Protein AF-A0A9D4RHN2-F1 (afdb_monomer_lite)

Organism: Dreissena polymorpha (NCBI:txid45954)

Structure (mmCIF, N/CA/C/O backbone):
data_AF-A0A9D4RHN2-F1
#
_entry.id   AF-A0A9D4RHN2-F1
#
loop_
_atom_site.group_PDB
_atom_site.id
_atom_site.type_symbol
_atom_site.label_atom_id
_atom_site.label_alt_id
_atom_site.label_comp_id
_atom_site.label_asym_id
_atom_site.label_entity_id
_atom_site.label_seq_id
_atom_site.pdbx_PDB_ins_code
_atom_site.Cartn_x
_atom_site.Cartn_y
_atom_site.Cartn_z
_atom_site.occupancy
_atom_site.B_iso_or_equiv
_atom_site.auth_seq_id
_atom_site.auth_comp_id
_atom_site.auth_asym_id
_atom_site.auth_atom_id
_atom_site.pdbx_PDB_model_num
ATOM 1 N N . MET A 1 1 ? -12.733 12.265 15.284 1.00 86.12 1 MET A N 1
ATOM 2 C CA . MET A 1 1 ? -12.979 11.002 16.018 1.00 86.12 1 MET A CA 1
ATOM 3 C C . MET A 1 1 ? -14.223 11.162 16.872 1.00 86.12 1 MET A C 1
ATOM 5 O O . MET A 1 1 ? -14.440 12.246 17.403 1.00 86.12 1 MET A O 1
ATOM 9 N N . ARG A 1 2 ? -15.029 10.111 16.993 1.00 93.56 2 ARG A N 1
ATOM 10 C CA . ARG A 1 2 ? -16.315 10.106 17.698 1.00 93.56 2 ARG A CA 1
ATOM 11 C C . ARG A 1 2 ? -16.302 9.011 18.759 1.00 93.56 2 ARG A C 1
ATOM 13 O O . ARG A 1 2 ? -15.955 7.879 18.440 1.00 93.56 2 ARG A O 1
ATOM 20 N N . LEU A 1 3 ? -16.620 9.348 20.009 1.00 94.69 3 LEU A N 1
ATOM 21 C CA . LEU A 1 3 ? -16.815 8.355 21.072 1.00 94.69 3 LEU A CA 1
ATOM 22 C C . LEU A 1 3 ? -18.077 7.539 20.778 1.00 94.69 3 LEU A C 1
ATOM 24 O O . LEU A 1 3 ? -19.101 8.119 20.419 1.00 94.69 3 LEU A O 1
ATOM 28 N N . ILE A 1 4 ? -17.990 6.221 20.929 1.00 95.69 4 ILE A N 1
ATOM 29 C CA . ILE A 1 4 ? -19.118 5.315 20.727 1.00 95.69 4 ILE A CA 1
ATOM 30 C C . ILE A 1 4 ? -19.757 4.977 22.067 1.00 95.69 4 ILE A C 1
ATOM 32 O O . ILE A 1 4 ? -19.079 4.532 22.991 1.00 95.69 4 ILE A O 1
ATOM 36 N N . THR A 1 5 ? -21.072 5.163 22.145 1.00 93.56 5 THR A N 1
ATOM 37 C CA . THR A 1 5 ? -21.896 4.773 23.298 1.00 93.56 5 THR A CA 1
ATOM 38 C C . THR A 1 5 ? -22.802 3.583 22.998 1.00 93.56 5 THR A C 1
ATOM 40 O O . THR A 1 5 ? -23.250 2.9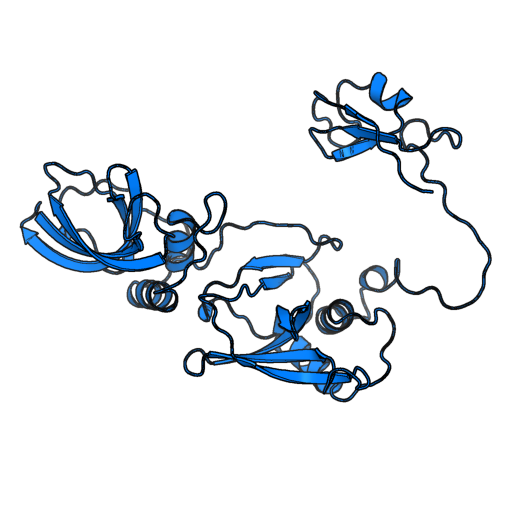30 23.933 1.00 93.56 5 THR A O 1
ATOM 43 N N . ASN A 1 6 ? -23.033 3.272 21.716 1.00 95.19 6 ASN A N 1
ATOM 44 C CA . ASN A 1 6 ? -23.762 2.088 21.276 1.00 95.19 6 ASN A CA 1
ATOM 45 C C . ASN A 1 6 ? -22.940 1.301 20.248 1.00 95.19 6 ASN A C 1
ATOM 47 O O . ASN A 1 6 ? -22.569 1.828 19.200 1.00 95.19 6 ASN A O 1
ATOM 51 N N . ILE A 1 7 ? -22.663 0.029 20.529 1.00 94.88 7 ILE A N 1
ATOM 52 C CA . ILE A 1 7 ? -21.803 -0.812 19.690 1.00 94.88 7 ILE A CA 1
ATOM 53 C C . ILE A 1 7 ? -22.397 -1.060 18.298 1.00 94.88 7 ILE A C 1
ATOM 55 O O . ILE A 1 7 ? -21.648 -1.247 17.342 1.00 94.88 7 ILE A O 1
ATOM 59 N N . GLY A 1 8 ? -23.725 -0.999 18.156 1.00 93.56 8 GLY A N 1
ATOM 60 C CA . GLY A 1 8 ? -24.422 -1.117 16.873 1.00 93.56 8 GLY A CA 1
ATOM 61 C C . GLY A 1 8 ? -24.171 0.058 15.922 1.00 93.56 8 GLY A C 1
ATOM 62 O O . GLY A 1 8 ? -24.412 -0.058 14.724 1.00 93.56 8 GLY A O 1
ATOM 63 N N . GLU A 1 9 ? -23.642 1.181 16.420 1.00 95.56 9 GLU A N 1
ATOM 64 C CA . GLU A 1 9 ? -23.260 2.323 15.581 1.00 95.56 9 GLU A CA 1
ATOM 65 C C . GLU A 1 9 ? -21.967 2.081 14.795 1.00 95.56 9 GLU A C 1
ATOM 67 O O . GLU A 1 9 ? -21.687 2.827 13.858 1.00 95.56 9 GLU A O 1
ATOM 72 N N . ILE A 1 10 ? -21.176 1.072 15.172 1.00 97.00 10 ILE A N 1
ATOM 73 C CA . ILE A 1 10 ? -19.924 0.723 14.501 1.00 97.00 10 ILE A CA 1
ATOM 74 C C . ILE A 1 10 ? -20.243 -0.120 13.266 1.00 97.00 10 ILE A C 1
ATOM 76 O O . ILE A 1 10 ? -20.836 -1.196 13.371 1.00 97.00 10 ILE A O 1
ATOM 80 N N . GLN A 1 11 ? -19.820 0.347 12.098 1.00 97.00 11 GLN A N 1
ATOM 81 C CA . GLN A 1 11 ? -20.093 -0.300 10.819 1.00 97.00 11 GLN A CA 1
ATOM 82 C C . GLN A 1 11 ? -18.865 -1.034 10.271 1.00 97.00 11 GLN A C 1
ATOM 84 O O . GLN A 1 11 ? -17.717 -0.752 10.616 1.00 97.00 11 GLN A O 1
ATOM 89 N N . VAL A 1 12 ? -19.105 -1.988 9.370 1.00 97.94 12 VAL A N 1
ATOM 90 C CA . VAL A 1 12 ? -18.031 -2.625 8.595 1.00 97.94 12 VAL A CA 1
ATOM 91 C C . VAL A 1 12 ? -17.277 -1.554 7.796 1.00 97.94 12 VAL A C 1
ATOM 93 O O . VAL A 1 12 ? -17.884 -0.691 7.169 1.00 97.94 12 VAL A O 1
ATOM 96 N N . GLY A 1 13 ? -15.946 -1.605 7.817 1.00 96.88 13 GLY A N 1
ATOM 97 C CA . GLY A 1 13 ? -15.067 -0.614 7.195 1.00 96.88 13 GLY A CA 1
ATOM 98 C C . GLY A 1 13 ? -14.811 0.640 8.042 1.00 96.88 13 GLY A C 1
ATOM 99 O O . GLY A 1 13 ? -14.079 1.530 7.585 1.00 96.88 13 GLY A O 1
ATOM 100 N N . ASP A 1 14 ? -15.374 0.733 9.251 1.00 97.50 14 ASP A N 1
ATOM 101 C CA . ASP A 1 14 ? -14.979 1.755 10.220 1.00 97.50 14 ASP A CA 1
ATOM 102 C C . ASP A 1 14 ? -13.580 1.477 10.762 1.00 97.50 14 ASP A C 1
ATOM 104 O O . ASP A 1 14 ? -13.172 0.332 10.969 1.00 97.50 14 ASP A O 1
ATOM 108 N N . VAL A 1 15 ? -12.849 2.559 11.019 1.00 97.12 15 VAL A N 1
ATOM 109 C CA . VAL A 1 15 ? -11.586 2.510 11.749 1.00 97.12 15 VAL A CA 1
ATOM 110 C C . VAL A 1 15 ? -11.877 2.862 13.196 1.00 97.12 15 VAL A C 1
ATOM 112 O O . VAL A 1 15 ? -12.363 3.960 13.477 1.00 97.12 15 VAL A O 1
ATOM 115 N N . ILE A 1 16 ? -11.562 1.951 14.109 1.00 96.94 16 ILE A N 1
ATOM 116 C CA . ILE A 1 16 ? -11.758 2.143 15.543 1.00 96.94 16 ILE A CA 1
ATOM 117 C C . ILE A 1 16 ? -10.431 2.338 16.268 1.00 96.94 16 ILE A C 1
ATOM 119 O O . ILE A 1 16 ? -9.421 1.732 15.914 1.00 96.94 16 ILE A O 1
ATOM 123 N N . ILE A 1 17 ? -10.457 3.156 17.317 1.00 95.12 17 ILE A N 1
ATOM 124 C CA . ILE A 1 17 ? -9.404 3.269 18.323 1.00 95.12 17 ILE A CA 1
ATOM 125 C C . ILE A 1 17 ? -9.924 2.616 19.597 1.00 95.12 17 ILE A C 1
ATOM 127 O O . ILE A 1 17 ? -10.969 3.013 20.120 1.00 95.12 17 ILE A O 1
ATOM 131 N N . TYR A 1 18 ? -9.188 1.635 20.100 1.00 94.00 18 TYR A N 1
ATOM 132 C CA . TYR A 1 18 ? -9.537 0.872 21.292 1.00 94.00 18 TYR A CA 1
ATOM 133 C C . TYR A 1 18 ? -8.288 0.503 22.094 1.00 94.00 18 TYR A C 1
ATOM 135 O O . TYR A 1 18 ? -7.159 0.833 21.724 1.00 94.00 18 TYR A O 1
ATOM 143 N N . LYS A 1 19 ? -8.484 -0.158 23.238 1.00 88.25 19 LYS A N 1
ATOM 144 C CA . LYS A 1 19 ? -7.385 -0.669 24.057 1.00 88.25 19 LYS A CA 1
ATOM 145 C C . LYS A 1 19 ? -7.047 -2.104 23.663 1.00 88.25 19 LYS A C 1
ATOM 147 O O . LYS A 1 19 ? -7.853 -3.001 23.874 1.00 88.25 19 LYS A O 1
ATOM 152 N N . TYR A 1 20 ? -5.829 -2.317 23.172 1.00 83.75 20 TYR A N 1
ATOM 153 C CA . TYR A 1 20 ? -5.249 -3.635 22.912 1.00 83.75 20 TYR A CA 1
ATOM 154 C C . TYR A 1 20 ? -4.043 -3.822 23.841 1.00 83.75 20 TYR A C 1
ATOM 156 O O . TYR A 1 20 ? -3.102 -3.027 23.803 1.00 83.75 20 TYR A O 1
ATOM 164 N N . TRP A 1 21 ? -4.100 -4.813 24.740 1.00 80.56 21 TRP A N 1
ATOM 165 C CA . TRP A 1 21 ? -3.117 -5.004 25.827 1.00 80.56 21 TRP A CA 1
ATOM 166 C C . TRP A 1 21 ? -2.866 -3.729 26.661 1.00 80.56 21 TRP A C 1
ATOM 168 O O . TRP A 1 21 ? -1.737 -3.400 27.013 1.00 80.56 21 TRP A O 1
ATOM 178 N N . GLY A 1 22 ? -3.928 -2.961 26.938 1.00 78.44 22 GLY A N 1
ATOM 179 C CA . GLY A 1 22 ? -3.869 -1.707 27.709 1.00 78.44 22 GLY A CA 1
ATOM 180 C C . GLY A 1 22 ? -3.336 -0.486 26.941 1.00 78.44 22 GLY A C 1
ATOM 181 O O . GLY A 1 22 ? -3.457 0.651 27.414 1.00 78.44 22 GLY A O 1
ATOM 182 N N . LEU A 1 23 ? -2.817 -0.675 25.727 1.00 79.81 23 LEU A N 1
ATOM 183 C CA . LEU A 1 23 ? -2.300 0.393 24.873 1.00 79.81 23 LEU A CA 1
ATOM 184 C C . LEU A 1 23 ? -3.350 0.843 23.856 1.00 79.81 23 LEU A C 1
ATOM 186 O O . LEU A 1 23 ? -4.192 0.057 23.433 1.00 79.81 23 LEU A O 1
ATOM 190 N N . SER A 1 24 ? -3.307 2.124 23.479 1.00 84.44 24 SER A N 1
ATOM 191 C CA . SER A 1 24 ? -4.145 2.632 22.386 1.00 84.44 24 SER A CA 1
ATOM 192 C C . SER A 1 24 ? -3.775 1.926 21.088 1.00 84.44 24 SER A C 1
ATOM 194 O O . SER A 1 24 ? -2.586 1.765 20.797 1.00 84.44 24 SER A O 1
ATOM 196 N N . HIS A 1 25 ? -4.778 1.496 20.334 1.00 89.12 25 HIS A N 1
ATOM 197 C CA . HIS A 1 25 ? -4.572 0.730 19.120 1.00 89.12 25 HIS A CA 1
ATOM 198 C C . HIS A 1 25 ? -5.669 0.987 18.095 1.00 89.12 25 HI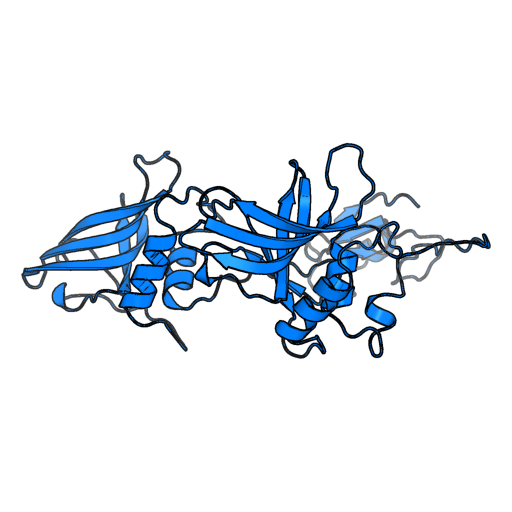S A C 1
ATOM 200 O O . HIS A 1 25 ? -6.830 1.168 18.457 1.00 89.12 25 HIS A O 1
ATOM 206 N N . GLU A 1 26 ? -5.282 0.989 16.824 1.00 94.00 26 GLU A N 1
ATOM 207 C CA . GLU A 1 26 ? -6.173 1.208 15.694 1.00 94.00 26 GLU A CA 1
ATOM 208 C C . GLU A 1 26 ? -6.437 -0.095 14.940 1.00 94.00 26 GLU A C 1
ATOM 210 O O . GLU A 1 26 ? -5.511 -0.874 14.694 1.00 94.00 26 GLU A O 1
ATOM 215 N N . GLY A 1 27 ? -7.682 -0.298 14.514 1.00 96.44 27 GLY A N 1
ATOM 216 C CA . GLY A 1 27 ? -8.071 -1.440 13.694 1.00 96.44 27 GLY A CA 1
ATOM 217 C C . GLY A 1 27 ? -9.276 -1.150 12.808 1.00 96.44 27 GLY A C 1
ATOM 218 O O . GLY A 1 27 ? -10.009 -0.189 13.033 1.00 96.44 27 GLY A O 1
ATOM 219 N N . ILE A 1 28 ? -9.461 -1.973 11.780 1.00 98.19 28 ILE A N 1
ATOM 220 C CA . ILE A 1 28 ? -10.558 -1.869 10.810 1.00 98.19 28 ILE A CA 1
ATOM 221 C C . ILE A 1 28 ? -11.594 -2.932 11.129 1.00 98.19 28 ILE A C 1
ATOM 223 O O . ILE A 1 28 ? -11.265 -4.115 11.173 1.00 98.19 28 ILE A O 1
ATOM 227 N N . VAL A 1 29 ? -12.845 -2.528 11.296 1.00 98.25 29 VAL A N 1
ATOM 228 C CA . VAL A 1 29 ? -13.944 -3.448 11.594 1.00 98.25 29 VAL A CA 1
ATOM 229 C C . VAL A 1 29 ? -14.350 -4.192 10.327 1.00 98.25 29 VAL A C 1
ATOM 231 O O . VAL A 1 29 ? -14.654 -3.577 9.307 1.00 98.25 29 VAL A O 1
ATOM 234 N N . VAL A 1 30 ? -14.375 -5.522 10.381 1.00 97.88 30 VAL A N 1
ATOM 235 C CA . VAL A 1 30 ? -14.794 -6.379 9.257 1.00 97.88 30 VAL A CA 1
ATOM 236 C C . VAL A 1 30 ? -16.090 -7.131 9.532 1.00 97.88 30 VAL A C 1
ATOM 238 O O . VAL A 1 30 ? -16.763 -7.554 8.593 1.00 97.88 30 VAL A O 1
ATOM 241 N N . LYS A 1 31 ? -16.473 -7.243 10.807 1.00 97.56 31 LYS A N 1
ATOM 242 C CA . LYS A 1 31 ? -17.763 -7.771 11.251 1.00 97.56 31 LYS A CA 1
ATOM 243 C C . LYS A 1 31 ? -18.149 -7.130 12.579 1.00 97.56 31 LYS A C 1
ATOM 245 O O . LYS A 1 31 ? -17.290 -6.928 13.433 1.00 97.56 31 LYS A O 1
ATOM 250 N N . ASN A 1 32 ? -19.440 -6.873 12.766 1.00 96.75 32 ASN A N 1
ATOM 251 C CA . ASN A 1 32 ? -20.012 -6.465 14.045 1.00 96.75 32 ASN A CA 1
ATOM 252 C C . ASN A 1 32 ? -21.083 -7.480 14.458 1.00 96.75 32 ASN A C 1
ATOM 254 O O . ASN A 1 32 ? -22.069 -7.669 13.747 1.00 96.75 32 ASN A O 1
ATOM 258 N N . SER A 1 33 ? -20.860 -8.158 15.581 1.00 95.06 33 SER A N 1
ATOM 259 C CA . SER A 1 33 ? -21.810 -9.084 16.197 1.00 95.06 33 SER A CA 1
ATOM 260 C C . SER A 1 33 ? -22.285 -8.479 17.515 1.00 95.06 33 SER A C 1
ATOM 262 O O . SER A 1 33 ? -21.671 -8.670 18.566 1.00 95.06 33 SER A O 1
ATOM 264 N N . GLN A 1 34 ? -23.360 -7.699 17.441 1.00 92.50 34 GLN A N 1
ATOM 265 C CA . GLN A 1 34 ? -23.944 -7.019 18.589 1.00 92.50 34 GLN A CA 1
ATOM 266 C C . GLN A 1 34 ? -24.747 -7.993 19.462 1.00 92.50 34 GLN A C 1
ATOM 268 O O . GLN A 1 34 ? -25.629 -8.687 18.960 1.00 92.50 34 GLN A O 1
ATOM 273 N N . ASN A 1 35 ? -24.487 -7.990 20.774 1.00 89.56 35 ASN A N 1
ATOM 274 C CA . ASN A 1 35 ? -25.310 -8.713 21.749 1.00 89.56 35 ASN A CA 1
ATOM 275 C C . ASN A 1 35 ? -26.383 -7.789 22.338 1.00 89.56 35 ASN A C 1
ATOM 277 O O . ASN A 1 35 ? -27.551 -8.155 22.435 1.00 89.56 35 ASN A O 1
ATOM 281 N N . ASN A 1 36 ? -25.975 -6.584 22.743 1.00 94.12 36 ASN A N 1
ATOM 282 C CA . ASN A 1 36 ? -26.846 -5.513 23.223 1.00 94.12 36 ASN A CA 1
ATOM 283 C C . ASN A 1 36 ? -26.229 -4.144 22.885 1.00 94.12 36 ASN A C 1
ATOM 285 O O . ASN A 1 36 ? -25.202 -4.065 22.221 1.00 94.12 36 ASN A O 1
ATOM 289 N N . GLU A 1 37 ? -26.839 -3.043 23.320 1.00 92.88 37 GLU A N 1
ATOM 290 C CA . GLU A 1 37 ? -26.346 -1.689 23.020 1.00 92.88 37 GLU A CA 1
ATOM 291 C C . GLU A 1 37 ? -24.891 -1.441 23.454 1.00 92.88 37 GLU A C 1
ATOM 293 O O . GLU A 1 37 ? -24.176 -0.713 22.781 1.00 92.88 37 GLU A O 1
ATOM 298 N N . HIS A 1 38 ? -24.419 -2.053 24.541 1.00 95.25 38 HIS A N 1
ATOM 299 C CA . HIS A 1 38 ? -23.108 -1.756 25.130 1.00 95.25 38 HIS A CA 1
ATOM 300 C C . HIS A 1 38 ? -22.091 -2.889 24.947 1.00 95.25 38 HIS A C 1
ATOM 302 O O . HI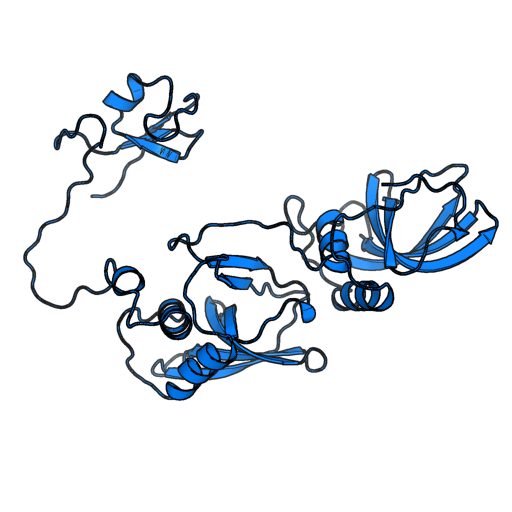S A 1 38 ? -20.906 -2.682 25.199 1.00 95.25 38 HIS A O 1
ATOM 308 N N . GLU A 1 39 ? -22.534 -4.079 24.539 1.00 95.75 39 GLU A N 1
ATOM 309 C CA . GLU A 1 39 ? -21.703 -5.279 24.465 1.00 95.75 39 GLU A CA 1
ATOM 310 C C . GLU A 1 39 ? -21.870 -6.010 23.137 1.00 95.75 39 GLU A C 1
ATOM 312 O O . GLU A 1 39 ? -22.970 -6.167 22.598 1.00 95.75 39 GLU A O 1
ATOM 317 N N . GLY A 1 40 ? -20.757 -6.526 22.637 1.00 95.56 40 GLY A N 1
ATOM 318 C CA . GLY A 1 40 ? -20.715 -7.304 21.410 1.00 95.56 40 GLY A CA 1
ATOM 319 C C . GLY A 1 40 ? -19.290 -7.684 21.046 1.00 95.56 40 GLY A C 1
ATOM 320 O O . GLY A 1 40 ? -18.334 -7.374 21.761 1.00 95.56 40 GLY A O 1
ATOM 321 N N . CYS A 1 41 ? -19.160 -8.376 19.924 1.00 97.00 41 CYS A N 1
ATOM 322 C CA . CYS A 1 41 ? -17.885 -8.813 19.387 1.00 97.00 41 CYS A CA 1
ATOM 323 C C . CYS A 1 41 ? -17.662 -8.182 18.014 1.00 97.00 41 CYS A C 1
ATOM 325 O O . CYS A 1 41 ? -18.527 -8.267 17.140 1.00 97.00 41 CYS A O 1
ATOM 327 N N . LEU A 1 42 ? -16.507 -7.545 17.833 1.00 97.25 42 LEU A N 1
ATOM 328 C CA . LEU A 1 42 ? -16.085 -7.019 16.541 1.00 97.25 42 LEU A CA 1
ATOM 329 C C . LEU A 1 42 ? -14.952 -7.891 16.016 1.00 97.25 42 LEU A C 1
ATOM 331 O O . LEU A 1 42 ? -13.979 -8.122 16.733 1.00 97.25 42 LEU A O 1
ATOM 335 N N . ASP A 1 43 ? -15.050 -8.316 14.762 1.00 97.50 43 ASP A N 1
ATOM 336 C CA . ASP A 1 43 ? -13.883 -8.832 14.052 1.00 97.50 43 ASP A CA 1
ATOM 337 C C . ASP A 1 43 ? -13.122 -7.620 13.519 1.00 97.50 43 ASP A C 1
ATOM 339 O O . ASP A 1 43 ? -13.701 -6.751 12.851 1.00 97.50 43 ASP A O 1
ATOM 343 N N . VAL A 1 44 ? -11.836 -7.533 13.847 1.00 97.50 44 VAL A N 1
ATOM 344 C CA . VAL A 1 44 ? -11.005 -6.362 13.575 1.00 97.50 44 VAL A CA 1
ATOM 345 C C . VAL A 1 44 ? -9.723 -6.793 12.877 1.00 97.50 44 VAL A C 1
ATOM 347 O O . VAL A 1 44 ? -9.034 -7.697 13.341 1.00 97.50 44 VAL A O 1
ATOM 350 N N . ILE A 1 45 ? -9.365 -6.112 11.786 1.00 97.38 45 ILE A N 1
ATOM 351 C CA . ILE A 1 45 ? -8.041 -6.233 11.172 1.00 97.38 45 ILE A CA 1
ATOM 352 C C . ILE A 1 45 ? -7.123 -5.150 11.730 1.00 97.38 45 ILE A C 1
ATOM 354 O O . ILE A 1 45 ? -7.399 -3.957 11.579 1.00 97.38 45 ILE A O 1
ATOM 358 N N . HIS A 1 46 ? -6.018 -5.552 12.354 1.00 94.56 46 HIS A N 1
ATOM 359 C CA . HIS A 1 46 ? -5.059 -4.642 12.986 1.00 94.56 46 HIS A CA 1
ATOM 360 C C . HIS A 1 46 ? -3.655 -5.261 13.081 1.00 94.56 46 HIS A C 1
ATOM 362 O O . HIS A 1 46 ? -3.448 -6.419 12.724 1.00 94.56 46 HIS A O 1
ATOM 368 N N . TYR A 1 47 ? -2.672 -4.500 13.577 1.00 89.62 47 TYR A N 1
ATOM 369 C CA . TYR A 1 47 ? -1.354 -5.051 13.925 1.00 89.62 47 TYR A CA 1
ATOM 370 C C . TYR A 1 47 ? -1.386 -5.723 15.302 1.00 89.62 47 TYR A C 1
ATOM 372 O O . TYR A 1 47 ? -0.983 -5.125 16.311 1.00 89.62 47 TYR A O 1
ATOM 380 N N . GLY A 1 48 ? -1.828 -6.975 15.316 1.00 86.06 48 GLY A N 1
ATOM 381 C CA . GLY A 1 48 ? -1.790 -7.852 16.480 1.00 86.06 48 GLY A CA 1
ATOM 382 C C . GLY A 1 48 ? -0.399 -8.425 16.740 1.00 86.06 48 GLY A C 1
ATOM 383 O O . GLY A 1 48 ? 0.532 -8.293 15.940 1.00 86.06 48 GLY A O 1
ATOM 384 N N . ALA A 1 49 ? -0.247 -9.023 17.914 1.00 79.69 49 ALA A N 1
ATOM 385 C CA . ALA A 1 49 ? 0.971 -9.689 18.352 1.00 79.69 49 ALA A CA 1
ATOM 386 C C . ALA A 1 49 ? 0.600 -10.819 19.309 1.00 79.69 49 ALA A C 1
ATOM 388 O O . ALA A 1 49 ? -0.181 -10.589 20.232 1.00 79.69 49 ALA A O 1
ATOM 389 N N . ASP A 1 50 ? 1.225 -11.984 19.125 1.00 72.19 50 ASP A N 1
ATOM 390 C CA . ASP A 1 50 ? 1.003 -13.177 19.958 1.00 72.19 50 ASP A CA 1
ATOM 391 C C . ASP A 1 50 ? 1.484 -12.984 21.410 1.00 72.19 50 ASP A C 1
ATOM 393 O O . ASP A 1 50 ? 1.109 -13.724 22.315 1.00 72.19 50 ASP A O 1
ATOM 397 N N . SER A 1 51 ? 2.348 -11.993 21.647 1.00 64.31 51 SER A N 1
ATOM 398 C CA . SER A 1 51 ? 2.803 -11.572 22.974 1.00 64.31 51 SER A CA 1
ATOM 399 C C . SER A 1 51 ? 3.336 -10.134 22.944 1.00 64.31 51 SER A C 1
ATOM 401 O O . SER A 1 51 ? 3.606 -9.585 21.875 1.00 64.31 51 SER A O 1
ATOM 403 N N . LEU A 1 52 ? 3.553 -9.535 24.122 1.00 51.66 52 LEU A N 1
ATOM 404 C CA . LEU A 1 52 ? 4.072 -8.165 24.298 1.00 51.66 52 LEU A CA 1
ATOM 405 C C . LEU A 1 52 ? 5.383 -7.869 23.540 1.00 51.66 52 LEU A C 1
ATOM 407 O O . LEU A 1 52 ? 5.625 -6.717 23.184 1.00 51.66 52 LEU A O 1
ATOM 411 N N . PHE A 1 53 ? 6.203 -8.890 23.267 1.00 56.72 53 PHE A N 1
ATOM 412 C CA . PHE A 1 53 ? 7.484 -8.764 22.556 1.00 56.72 53 PHE A CA 1
ATOM 413 C C . PHE A 1 53 ? 7.494 -9.451 21.183 1.00 56.72 53 PHE A C 1
ATOM 415 O O . PHE A 1 53 ? 8.517 -9.440 20.496 1.00 56.72 53 PHE A O 1
ATOM 422 N N . ALA A 1 54 ? 6.376 -10.055 20.766 1.00 66.31 54 ALA A N 1
ATOM 423 C CA . ALA A 1 54 ? 6.285 -10.695 19.463 1.00 66.31 54 ALA A CA 1
ATOM 424 C C . ALA A 1 54 ? 6.289 -9.657 18.335 1.00 66.31 54 ALA A C 1
ATOM 426 O O . ALA A 1 54 ? 5.820 -8.522 18.470 1.00 66.31 54 ALA A O 1
ATOM 427 N N . LYS A 1 55 ? 6.805 -10.073 17.176 1.00 73.50 55 LYS A N 1
ATOM 428 C CA . LYS A 1 55 ? 6.757 -9.252 15.970 1.00 73.50 55 LYS A CA 1
ATOM 429 C C . LYS A 1 55 ? 5.298 -9.054 15.566 1.00 73.50 55 LYS A C 1
ATOM 431 O O . LYS A 1 55 ? 4.597 -10.022 15.277 1.00 73.50 55 LYS A O 1
ATOM 436 N N . ARG A 1 56 ? 4.862 -7.795 15.523 1.00 81.31 56 ARG A N 1
ATOM 437 C CA . ARG A 1 56 ? 3.497 -7.455 15.124 1.00 81.31 56 ARG A CA 1
ATOM 438 C C . ARG A 1 56 ? 3.234 -7.865 13.681 1.00 81.31 56 ARG A C 1
ATOM 440 O O . ARG A 1 56 ? 4.043 -7.583 12.790 1.00 81.31 56 ARG A O 1
ATOM 447 N N . THR A 1 57 ? 2.089 -8.497 13.482 1.00 88.38 57 THR A N 1
ATOM 448 C CA . THR A 1 57 ? 1.619 -8.983 12.189 1.00 88.38 57 THR A CA 1
ATOM 449 C C . THR A 1 57 ? 0.220 -8.434 11.943 1.00 88.38 57 THR A C 1
ATOM 451 O O . THR A 1 57 ? -0.557 -8.314 12.887 1.00 88.38 57 THR A O 1
ATOM 454 N N . ILE A 1 58 ? -0.109 -8.071 10.702 1.00 91.06 58 ILE A N 1
ATOM 455 C CA . ILE A 1 58 ? -1.496 -7.718 10.372 1.00 91.06 58 ILE A CA 1
ATOM 456 C C . ILE A 1 58 ? -2.346 -8.985 10.477 1.00 91.06 58 ILE A C 1
ATOM 458 O O . ILE A 1 58 ? -2.082 -9.963 9.781 1.00 91.06 58 ILE A O 1
ATOM 462 N N . THR A 1 59 ? -3.348 -8.973 11.340 1.00 93.12 59 THR A N 1
ATOM 463 C CA . THR A 1 59 ? -4.172 -10.135 11.689 1.00 93.12 59 THR A CA 1
ATOM 464 C C . THR A 1 59 ? -5.637 -9.729 11.773 1.00 93.12 59 THR A C 1
ATOM 466 O O . THR A 1 59 ? -5.932 -8.557 11.999 1.00 93.12 59 THR A O 1
ATOM 469 N N . GLU A 1 60 ? -6.530 -10.688 11.530 1.00 96.19 60 GLU A N 1
ATOM 470 C CA . GLU A 1 60 ? -7.978 -10.563 11.705 1.00 96.19 60 GLU A CA 1
ATOM 471 C C . GLU A 1 60 ? -8.334 -11.284 13.007 1.00 96.19 60 GLU A C 1
ATOM 473 O O . GLU A 1 60 ? -8.169 -12.500 13.106 1.00 96.19 60 GLU A O 1
ATOM 478 N N . GLU A 1 61 ? -8.765 -10.533 14.018 1.00 94.38 61 GLU A N 1
ATOM 479 C CA . GLU A 1 61 ? -9.049 -11.054 15.357 1.00 94.38 61 GLU A CA 1
ATOM 480 C C . GLU A 1 61 ? -10.445 -10.644 15.824 1.00 94.38 61 GLU A C 1
ATOM 482 O O . GLU A 1 61 ? -10.849 -9.488 15.681 1.00 94.38 61 GLU A O 1
ATOM 487 N N . SER A 1 62 ? -11.166 -11.583 16.437 1.00 95.44 62 SER A N 1
ATOM 488 C CA . SER A 1 62 ? -12.423 -11.307 17.132 1.00 95.44 62 SER A CA 1
ATOM 489 C C . SER A 1 62 ? -12.132 -10.730 18.515 1.00 95.44 62 SER A C 1
ATOM 491 O O . SER A 1 62 ? -11.540 -11.392 19.369 1.00 95.44 62 SER A O 1
ATOM 493 N N . GLN A 1 63 ? -12.565 -9.497 18.751 1.00 93.69 63 GLN A N 1
ATOM 494 C CA . GLN A 1 63 ? -12.370 -8.779 20.006 1.00 93.69 63 GLN A CA 1
ATOM 495 C C . GLN A 1 63 ? -13.728 -8.515 20.663 1.00 93.69 63 GLN A C 1
ATOM 497 O O . GLN A 1 63 ? -14.673 -8.055 20.020 1.00 93.69 63 GLN A O 1
ATOM 502 N N . SER A 1 64 ? -13.848 -8.848 21.949 1.00 94.56 64 SER A N 1
ATOM 503 C CA . SER A 1 64 ? -15.062 -8.586 22.732 1.00 94.56 64 SER A CA 1
ATOM 504 C C . SER A 1 64 ? -14.979 -7.213 23.381 1.00 94.56 64 SER A C 1
ATOM 506 O O . SER A 1 64 ? -13.965 -6.876 23.994 1.00 94.56 64 SER A O 1
ATOM 508 N N . PHE A 1 65 ? -16.059 -6.443 23.279 1.00 94.19 65 PHE A N 1
ATOM 509 C CA . PHE A 1 65 ? -16.128 -5.082 23.791 1.00 94.19 65 PHE A CA 1
ATOM 510 C C . PHE A 1 65 ? -17.244 -4.922 24.814 1.00 94.19 65 PHE A C 1
ATOM 512 O O . PHE A 1 65 ? -18.338 -5.462 24.648 1.00 94.19 65 PHE A O 1
ATOM 519 N N . ASN A 1 66 ? -16.966 -4.123 25.845 1.00 95.19 66 ASN A N 1
ATOM 520 C CA . ASN A 1 66 ? -17.963 -3.627 26.786 1.00 95.19 66 ASN A CA 1
ATOM 521 C C . ASN A 1 66 ? -17.804 -2.111 26.946 1.00 95.19 66 ASN A C 1
ATOM 523 O O . ASN A 1 66 ? -16.903 -1.639 27.639 1.00 95.19 66 ASN A O 1
ATOM 527 N N . LEU A 1 67 ? -18.700 -1.342 26.331 1.00 94.31 67 LEU A N 1
ATOM 528 C CA . LEU A 1 67 ? -18.652 0.124 26.311 1.00 94.31 67 LEU A CA 1
ATOM 529 C C . LEU A 1 67 ? -18.896 0.770 27.686 1.00 94.31 67 LEU A C 1
ATOM 531 O O . LEU A 1 67 ? -18.690 1.970 27.842 1.00 94.31 67 LEU A O 1
ATOM 535 N N . ARG A 1 68 ? -19.316 0.001 28.703 1.00 93.88 68 ARG A N 1
ATOM 536 C CA . ARG A 1 68 ? -19.430 0.500 30.086 1.00 93.88 68 ARG A CA 1
ATOM 537 C C . ARG A 1 68 ? -18.081 0.570 30.794 1.00 93.88 68 ARG A C 1
ATOM 539 O O . ARG A 1 68 ? -17.928 1.356 31.724 1.00 93.88 68 ARG A O 1
ATOM 546 N N . THR A 1 69 ? -17.123 -0.262 30.390 1.00 92.56 69 THR A N 1
ATOM 547 C CA . THR A 1 69 ? -15.797 -0.365 31.025 1.00 92.56 69 THR A CA 1
ATOM 548 C C . THR A 1 69 ? -14.659 0.014 30.085 1.00 92.56 69 THR A C 1
ATOM 550 O O . THR A 1 69 ? -13.555 0.309 30.540 1.00 92.56 69 THR A O 1
ATOM 553 N N . GLN A 1 70 ? -14.917 0.029 28.780 1.00 92.88 70 GLN A N 1
ATOM 554 C CA . GLN A 1 70 ? -13.947 0.330 27.743 1.00 92.88 70 GLN A CA 1
ATOM 555 C C . GLN A 1 70 ? -14.387 1.536 26.925 1.00 92.88 70 GLN A C 1
ATOM 557 O O . GLN A 1 70 ? -15.562 1.737 26.634 1.00 92.88 70 GLN A O 1
ATOM 562 N N . THR A 1 71 ? -13.402 2.314 26.496 1.00 93.25 71 THR A N 1
ATOM 563 C CA . THR A 1 71 ? -13.607 3.428 25.577 1.00 93.25 71 THR A CA 1
ATOM 564 C C . THR A 1 71 ? -13.250 2.979 24.168 1.00 93.25 71 THR A C 1
ATOM 566 O O . THR A 1 71 ? -12.132 2.515 23.929 1.00 93.25 71 THR A O 1
ATOM 569 N N . VAL A 1 72 ? -14.189 3.146 23.238 1.00 95.75 72 VAL A N 1
ATOM 570 C CA . VAL A 1 72 ? -13.981 2.899 21.809 1.00 95.75 72 VAL A CA 1
ATOM 571 C C . VAL A 1 72 ? -14.351 4.160 21.045 1.00 95.75 72 VAL A C 1
ATOM 573 O O . VAL A 1 72 ? -15.410 4.750 21.266 1.00 95.75 72 VAL A O 1
ATOM 576 N N . HIS A 1 73 ? -13.478 4.581 20.137 1.00 96.06 73 HIS A N 1
ATOM 577 C CA . HIS A 1 73 ? -13.748 5.700 19.243 1.00 96.06 73 HIS A CA 1
ATOM 578 C C . HIS A 1 73 ? -13.767 5.233 17.798 1.00 96.06 73 HIS A C 1
ATOM 580 O O . HIS A 1 73 ? -12.917 4.442 17.413 1.00 96.06 73 HIS A O 1
ATOM 586 N N . VAL A 1 74 ? -14.654 5.789 16.979 1.00 96.44 74 VAL A N 1
ATOM 587 C CA . VAL A 1 74 ? -14.566 5.682 15.516 1.00 96.44 74 VAL A CA 1
ATOM 588 C C . VAL A 1 74 ? -13.802 6.894 14.983 1.00 96.44 74 VAL A C 1
ATOM 590 O O . VAL A 1 74 ? -14.091 8.046 15.332 1.00 96.44 74 VAL A O 1
ATOM 593 N N . MET A 1 75 ? -12.782 6.649 14.166 1.00 93.00 75 MET A N 1
ATOM 594 C CA . MET A 1 75 ? -12.016 7.699 13.503 1.00 93.00 75 MET A CA 1
ATOM 595 C C . MET A 1 75 ? -12.832 8.349 12.386 1.00 93.00 75 MET A C 1
ATOM 597 O O . MET A 1 75 ? -13.626 7.708 11.705 1.00 93.00 75 MET A O 1
ATOM 601 N N . SER A 1 76 ? -12.605 9.644 12.197 1.00 87.31 76 SER A N 1
ATOM 602 C CA . SER A 1 76 ? -13.186 10.427 11.106 1.00 87.31 76 SER A CA 1
ATOM 603 C C . SER A 1 76 ? -12.045 10.810 10.174 1.00 87.31 76 SER A C 1
ATOM 605 O O . SER A 1 76 ? -10.961 11.123 10.665 1.00 87.31 76 SER A O 1
ATOM 607 N N . PHE A 1 77 ? -12.283 10.770 8.868 1.00 82.75 77 PHE A N 1
ATOM 608 C CA . PHE A 1 77 ? -11.287 11.100 7.853 1.00 82.75 77 PHE A CA 1
ATOM 609 C C . PHE A 1 77 ? -11.834 12.217 6.978 1.00 82.75 77 PHE A C 1
ATOM 611 O O . PHE A 1 77 ? -12.976 12.137 6.528 1.00 82.75 77 PHE A O 1
ATOM 618 N N . ASP A 1 78 ? -11.011 13.230 6.735 1.00 77.00 78 ASP A N 1
ATOM 619 C CA . ASP A 1 78 ? -11.358 14.324 5.840 1.00 77.00 78 ASP A CA 1
ATOM 620 C C . ASP A 1 78 ? -11.021 13.947 4.386 1.00 77.00 78 ASP A C 1
ATOM 622 O O . ASP A 1 78 ? -9.957 13.388 4.093 1.00 77.00 78 ASP A O 1
ATOM 626 N N . GLY A 1 79 ? -11.915 14.285 3.456 1.00 78.94 79 GLY A N 1
ATOM 627 C CA . GLY A 1 79 ? -11.741 14.044 2.021 1.00 78.94 79 GLY A CA 1
ATOM 628 C C . GLY A 1 79 ? -12.313 12.712 1.523 1.00 78.94 79 GLY A C 1
ATOM 629 O O . GLY A 1 79 ? -13.223 12.140 2.116 1.00 78.94 79 GLY A O 1
ATOM 630 N N . ILE A 1 80 ? -11.809 12.247 0.375 1.00 80.62 80 ILE A N 1
ATOM 631 C CA . ILE A 1 80 ? -12.304 11.040 -0.302 1.00 80.62 80 ILE A CA 1
ATOM 632 C C . ILE A 1 80 ? -11.826 9.793 0.453 1.00 80.62 80 ILE A C 1
ATOM 634 O O . ILE A 1 80 ? -10.632 9.638 0.720 1.00 80.62 80 ILE A O 1
ATOM 638 N N . THR A 1 81 ? -12.759 8.894 0.768 1.00 90.19 81 THR A N 1
ATOM 639 C CA . THR A 1 81 ? -12.480 7.592 1.390 1.00 90.19 81 THR A CA 1
ATOM 640 C C . THR A 1 81 ? -13.066 6.464 0.551 1.00 90.19 81 THR A C 1
ATOM 642 O O . THR A 1 81 ? -13.984 6.682 -0.238 1.00 90.19 81 THR A O 1
ATOM 645 N N . PHE A 1 82 ? -12.521 5.260 0.707 1.00 89.25 82 PHE A N 1
ATOM 646 C CA . PHE A 1 82 ? -13.074 4.069 0.074 1.00 89.25 82 PHE A CA 1
ATOM 647 C C . PHE A 1 82 ? -14.351 3.600 0.784 1.00 89.25 82 PHE A C 1
ATOM 649 O O . PHE A 1 82 ? -14.468 3.676 2.011 1.00 89.25 82 PHE A O 1
ATOM 656 N N . GLU A 1 83 ? -15.266 3.027 0.001 1.00 94.44 83 GLU A N 1
ATOM 657 C CA . GLU A 1 83 ? -16.451 2.326 0.499 1.00 94.44 83 GLU A CA 1
ATOM 658 C C . GLU A 1 83 ? -16.079 1.127 1.384 1.00 94.44 83 GLU A C 1
ATOM 660 O O . GLU A 1 83 ? -15.031 0.500 1.199 1.00 94.44 83 GLU A O 1
ATOM 665 N N . ALA A 1 84 ? -16.967 0.754 2.309 1.00 95.69 84 ALA A N 1
ATOM 666 C CA . ALA A 1 84 ? -16.725 -0.268 3.334 1.00 95.69 84 ALA A CA 1
ATOM 667 C C . ALA A 1 84 ? -16.095 -1.566 2.794 1.00 95.69 84 ALA A C 1
ATOM 669 O O . ALA A 1 84 ? -15.043 -1.998 3.266 1.00 95.69 84 ALA A O 1
ATOM 670 N N . ASN A 1 85 ? -16.685 -2.160 1.754 1.00 94.88 85 ASN A N 1
ATOM 671 C CA . ASN A 1 85 ? -16.185 -3.406 1.163 1.00 94.88 85 ASN A CA 1
ATOM 672 C C . ASN A 1 85 ? -14.786 -3.252 0.553 1.00 94.88 85 ASN A C 1
ATOM 674 O O . ASN A 1 85 ? -13.966 -4.166 0.648 1.00 94.88 85 ASN A O 1
ATOM 678 N N . ALA A 1 86 ? -14.492 -2.095 -0.046 1.00 90.75 86 ALA A N 1
ATOM 679 C CA . ALA A 1 86 ? -13.172 -1.806 -0.588 1.00 90.75 86 ALA A CA 1
ATOM 680 C C . ALA A 1 86 ? -12.144 -1.631 0.538 1.00 90.75 86 ALA A C 1
ATOM 682 O O . ALA A 1 86 ? -11.055 -2.193 0.442 1.00 90.75 86 ALA A O 1
ATOM 683 N N . VAL A 1 87 ? -12.495 -0.950 1.635 1.00 94.81 87 VAL A N 1
ATOM 684 C CA . VAL A 1 87 ? -11.637 -0.836 2.830 1.00 94.81 87 VAL A CA 1
ATOM 685 C C . VAL A 1 87 ? -11.303 -2.216 3.397 1.00 94.81 87 VAL A C 1
ATOM 687 O O . VAL A 1 87 ? -10.133 -2.515 3.631 1.00 94.81 87 VAL A O 1
ATOM 690 N N . VAL A 1 88 ? -12.305 -3.085 3.565 1.00 96.44 88 VAL A N 1
ATOM 691 C CA . VAL A 1 88 ? -12.102 -4.451 4.077 1.00 96.44 88 VAL A CA 1
ATOM 692 C C . VAL A 1 88 ? -11.253 -5.285 3.121 1.00 96.44 88 VAL A C 1
ATOM 694 O O . VAL A 1 88 ? -10.325 -5.959 3.567 1.00 96.44 88 VAL A O 1
ATOM 697 N N . LYS A 1 89 ? -11.509 -5.222 1.806 1.00 91.81 89 LYS A N 1
ATOM 698 C CA . LYS A 1 89 ? -10.684 -5.916 0.803 1.00 91.81 89 LYS A CA 1
ATOM 699 C C . LYS A 1 89 ? -9.224 -5.459 0.885 1.00 91.81 89 LYS A C 1
ATOM 701 O O . LYS A 1 89 ? -8.322 -6.295 0.944 1.00 91.81 89 LYS A O 1
ATOM 706 N N . ARG A 1 90 ? -8.993 -4.144 0.960 1.00 91.19 90 ARG A N 1
ATOM 707 C CA . ARG A 1 90 ? -7.657 -3.549 1.120 1.00 91.19 90 ARG A CA 1
ATOM 708 C C . ARG A 1 90 ? -6.985 -4.044 2.399 1.00 91.19 90 ARG A C 1
ATOM 710 O O . ARG A 1 90 ? -5.858 -4.526 2.336 1.00 91.19 90 ARG A O 1
ATOM 717 N N . ALA A 1 91 ? -7.679 -4.009 3.534 1.00 93.12 91 ALA A N 1
ATOM 718 C CA . ALA A 1 91 ? -7.169 -4.513 4.807 1.00 93.12 91 ALA A CA 1
ATOM 719 C C . ALA A 1 91 ? -6.781 -6.002 4.731 1.00 93.12 91 ALA A C 1
ATOM 721 O O . ALA A 1 91 ? -5.671 -6.374 5.118 1.00 93.12 91 ALA A O 1
ATOM 722 N N . ARG A 1 92 ? -7.654 -6.843 4.156 1.00 93.88 92 ARG A N 1
ATOM 723 C CA . ARG A 1 92 ? -7.430 -8.290 4.002 1.00 93.88 92 ARG A CA 1
ATOM 724 C C . ARG A 1 92 ? -6.259 -8.632 3.087 1.00 93.88 92 ARG A C 1
ATOM 726 O O . ARG A 1 92 ? -5.543 -9.595 3.363 1.00 93.88 92 ARG A O 1
ATOM 733 N N . SER A 1 93 ? -6.000 -7.822 2.057 1.00 87.69 93 SER A N 1
ATOM 734 C CA . SER A 1 93 ? -4.847 -8.021 1.162 1.00 87.69 93 SER A CA 1
ATOM 735 C C . SER A 1 93 ? -3.505 -8.042 1.917 1.00 87.69 93 SER A C 1
ATOM 737 O O . SER A 1 93 ? -2.563 -8.723 1.504 1.00 87.69 93 SER A O 1
ATOM 739 N N . ARG A 1 94 ? -3.439 -7.383 3.086 1.00 87.69 94 ARG A N 1
ATOM 740 C CA . ARG A 1 94 ? -2.236 -7.270 3.922 1.00 87.69 94 ARG A CA 1
ATOM 741 C C . ARG A 1 94 ? -2.172 -8.249 5.100 1.00 87.69 94 ARG A C 1
ATOM 743 O O . ARG A 1 94 ? -1.194 -8.213 5.845 1.00 87.69 94 ARG A O 1
ATOM 750 N N . LEU A 1 95 ? -3.139 -9.159 5.267 1.00 90.19 95 LEU A N 1
ATOM 751 C CA . LEU A 1 95 ? -3.105 -10.162 6.347 1.00 90.19 95 LEU A CA 1
ATOM 752 C C . LEU A 1 95 ? -1.808 -10.978 6.323 1.00 90.19 95 LEU A C 1
ATOM 754 O O . LEU A 1 95 ? -1.436 -11.522 5.288 1.00 90.19 95 LEU A O 1
ATOM 758 N N . GLY A 1 96 ? -1.128 -11.105 7.456 1.00 86.00 96 GLY A N 1
ATOM 759 C CA . GLY A 1 96 ? 0.154 -11.797 7.578 1.00 86.00 96 GLY A CA 1
ATOM 760 C C . GLY A 1 96 ? 1.385 -10.914 7.345 1.00 86.00 96 GLY A C 1
ATOM 761 O O . GLY A 1 96 ? 2.506 -11.406 7.472 1.00 86.00 96 GLY A O 1
ATOM 762 N N . GLU A 1 97 ? 1.227 -9.627 7.024 1.00 83.88 97 GLU A N 1
ATOM 763 C CA . GLU A 1 97 ? 2.364 -8.717 6.870 1.00 83.88 97 GLU A CA 1
ATOM 764 C C . GLU A 1 97 ? 3.112 -8.510 8.191 1.00 83.88 97 GLU A C 1
ATOM 766 O O . GLU A 1 97 ? 2.532 -8.089 9.190 1.00 83.88 97 GLU A O 1
ATOM 771 N N . LYS A 1 98 ? 4.435 -8.720 8.165 1.00 81.44 98 LYS A N 1
ATOM 772 C CA . LYS A 1 98 ? 5.324 -8.639 9.340 1.00 81.44 98 LYS A CA 1
ATOM 773 C C . LYS A 1 98 ? 6.227 -7.405 9.334 1.00 81.44 98 LYS A C 1
ATOM 775 O O . LYS A 1 98 ? 7.324 -7.449 9.893 1.00 81.44 98 LYS A O 1
ATOM 780 N N . ARG A 1 99 ? 5.839 -6.330 8.647 1.00 70.50 99 ARG A N 1
ATOM 781 C CA . ARG A 1 99 ? 6.669 -5.123 8.470 1.00 70.50 99 ARG A CA 1
ATOM 782 C C . ARG A 1 99 ? 6.349 -4.004 9.455 1.00 70.50 99 ARG A C 1
ATOM 784 O O . ARG A 1 99 ? 6.719 -2.860 9.197 1.00 70.50 99 ARG A O 1
ATOM 791 N N . HIS A 1 100 ? 5.674 -4.310 10.560 1.00 73.69 100 HIS A N 1
ATOM 792 C CA . HIS A 1 100 ? 5.414 -3.320 11.596 1.00 73.69 100 HIS A CA 1
ATOM 793 C C . HIS A 1 100 ? 6.721 -2.657 12.053 1.00 73.69 100 HIS A C 1
ATOM 795 O O . HIS A 1 100 ? 7.679 -3.351 12.407 1.00 73.69 100 HIS A O 1
ATOM 801 N N . HIS A 1 101 ? 6.751 -1.327 12.100 1.00 60.16 101 HIS A N 1
ATOM 802 C CA . HIS A 1 101 ? 7.897 -0.586 12.614 1.00 60.16 101 HIS A CA 1
ATOM 803 C C . HIS A 1 101 ? 7.453 0.610 13.475 1.00 60.16 101 HIS A C 1
ATOM 805 O O . HIS A 1 101 ? 6.379 1.176 13.310 1.00 60.16 101 HIS A O 1
ATOM 811 N N . MET A 1 102 ? 8.259 0.977 14.477 1.00 49.56 102 MET A N 1
ATOM 812 C CA . MET A 1 102 ? 7.841 1.926 15.523 1.00 49.56 102 MET A CA 1
ATOM 813 C C . MET A 1 102 ? 7.764 3.379 15.058 1.00 49.56 102 MET A C 1
ATOM 815 O O . MET A 1 102 ? 7.197 4.206 15.766 1.00 49.56 102 MET A O 1
ATOM 819 N N . ILE A 1 103 ? 8.336 3.707 13.898 1.00 45.22 103 ILE A N 1
ATOM 820 C CA . ILE A 1 103 ? 8.374 5.066 13.327 1.00 45.22 103 ILE A CA 1
ATOM 821 C C . ILE A 1 103 ? 7.553 5.141 12.033 1.00 45.22 103 ILE A C 1
ATOM 823 O O . ILE A 1 103 ? 6.865 6.129 11.791 1.00 45.22 103 ILE A O 1
ATOM 827 N N . HIS A 1 104 ? 7.567 4.070 11.245 1.00 51.97 104 HIS A N 1
ATOM 828 C CA . HIS A 1 104 ? 6.868 3.936 9.970 1.00 51.97 104 HIS A CA 1
ATOM 829 C C . HIS A 1 104 ? 6.169 2.577 9.939 1.00 51.97 104 HIS A C 1
ATOM 831 O O . HIS A 1 104 ? 6.621 1.656 10.597 1.00 51.97 104 HIS A O 1
ATOM 837 N N . ASN A 1 105 ? 5.092 2.435 9.184 1.00 64.19 105 ASN A N 1
ATOM 838 C CA . ASN A 1 105 ? 4.254 1.245 9.105 1.00 64.19 105 ASN A CA 1
ATOM 839 C C . ASN A 1 105 ? 3.690 0.784 10.471 1.00 64.19 105 ASN A C 1
ATOM 841 O O . ASN A 1 105 ? 3.909 -0.343 10.914 1.00 64.19 105 ASN A O 1
ATOM 845 N N . LYS A 1 106 ? 3.000 1.704 11.161 1.00 76.81 106 LYS A N 1
ATOM 846 C CA . LYS A 1 106 ? 2.252 1.460 12.414 1.00 76.81 106 LYS A CA 1
ATOM 847 C C . LYS A 1 106 ? 0.775 1.165 12.121 1.00 76.81 106 LYS A C 1
ATOM 849 O O . LYS A 1 106 ? 0.318 1.393 11.004 1.00 76.81 106 LYS A O 1
ATOM 854 N N . SER A 1 107 ? 0.007 0.778 13.143 1.00 83.81 107 SER A N 1
ATOM 855 C CA . SER A 1 107 ? -1.457 0.608 13.067 1.00 83.81 107 SER A CA 1
ATOM 856 C C . SER A 1 107 ? -2.175 1.813 12.473 1.00 83.81 107 SER A C 1
ATOM 858 O O . SER A 1 107 ? -2.895 1.631 11.498 1.00 83.81 107 SER A O 1
ATOM 860 N N . LEU A 1 108 ? -1.884 3.031 12.937 1.00 83.31 108 LEU A N 1
ATOM 861 C CA . LEU A 1 108 ? -2.456 4.254 12.362 1.00 83.31 108 LEU A CA 1
ATOM 862 C C . LEU A 1 108 ? -2.215 4.388 10.843 1.00 83.31 108 LEU A C 1
ATOM 864 O O . LEU A 1 108 ? -3.138 4.669 10.088 1.00 83.31 108 LEU A O 1
ATOM 868 N N . GLN A 1 109 ? -0.991 4.120 10.380 1.00 81.44 109 GLN A N 1
ATOM 869 C CA . GLN A 1 109 ? -0.643 4.220 8.955 1.00 81.44 109 GLN A CA 1
ATOM 870 C C . GLN A 1 109 ? -1.339 3.152 8.116 1.00 81.44 109 GLN A C 1
ATOM 872 O O . GLN A 1 109 ? -1.767 3.420 6.997 1.00 81.44 109 GLN A O 1
ATOM 877 N N . PHE A 1 110 ? -1.461 1.940 8.656 1.00 87.62 110 PHE A N 1
ATOM 878 C CA . PHE A 1 110 ? -2.186 0.859 8.005 1.00 87.62 110 PHE A CA 1
ATOM 879 C C . PHE A 1 110 ? -3.675 1.191 7.844 1.00 87.62 110 PHE A C 1
ATOM 881 O O . PHE A 1 110 ? -4.216 1.031 6.748 1.00 87.62 110 PHE A O 1
ATOM 888 N N . VAL A 1 111 ? -4.331 1.688 8.898 1.00 91.88 111 VAL A N 1
ATOM 889 C CA . VAL A 1 111 ? -5.765 2.005 8.834 1.00 91.88 111 VAL A CA 1
ATOM 890 C C . VAL A 1 111 ? -6.053 3.235 7.969 1.00 91.88 111 VAL A C 1
ATOM 892 O O . VAL A 1 111 ? -7.017 3.220 7.204 1.00 91.88 111 VAL A O 1
ATOM 895 N N . GLU A 1 112 ? -5.193 4.259 8.006 1.00 87.00 112 GLU A N 1
ATOM 896 C CA . GLU A 1 112 ? -5.265 5.425 7.111 1.00 87.00 112 GLU A CA 1
ATOM 897 C C . GLU A 1 112 ? -5.137 5.013 5.646 1.00 87.00 112 GLU A C 1
ATOM 899 O O . GLU A 1 112 ? -5.954 5.413 4.811 1.00 87.00 112 GLU A O 1
ATOM 904 N N . TRP A 1 113 ? -4.157 4.162 5.342 1.00 87.25 113 TRP A N 1
ATOM 905 C CA . TRP A 1 113 ? -3.958 3.613 4.009 1.00 87.25 113 TRP A CA 1
ATOM 906 C C . TRP A 1 113 ? -5.173 2.818 3.528 1.00 87.25 113 TRP A C 1
ATOM 908 O O . TRP A 1 113 ? -5.630 2.994 2.396 1.00 87.25 113 TRP A O 1
ATOM 918 N N . ALA A 1 114 ? -5.716 1.939 4.369 1.00 89.94 114 ALA A N 1
ATOM 919 C CA . ALA A 1 114 ? -6.863 1.129 3.988 1.00 89.94 114 ALA A CA 1
ATOM 920 C C . ALA A 1 114 ? -8.090 2.009 3.715 1.00 89.94 114 ALA A C 1
ATOM 922 O O . ALA A 1 114 ? -8.811 1.755 2.750 1.00 89.94 114 ALA A O 1
ATOM 923 N N . LYS A 1 115 ? -8.286 3.064 4.519 1.00 91.00 115 LYS A N 1
ATOM 924 C CA . LYS A 1 115 ? -9.451 3.950 4.440 1.00 91.00 115 LYS A CA 1
ATOM 925 C C . LYS A 1 115 ? -9.373 4.982 3.317 1.00 91.00 115 LYS A C 1
ATOM 927 O O . LYS A 1 115 ? -10.389 5.258 2.685 1.00 91.00 115 LYS A O 1
ATOM 932 N N . THR A 1 116 ? -8.198 5.551 3.069 1.00 83.00 116 THR A N 1
ATOM 933 C CA . THR A 1 116 ? -8.039 6.729 2.191 1.00 83.00 116 THR A CA 1
ATOM 934 C C . THR A 1 116 ? -7.178 6.473 0.960 1.00 83.00 116 THR A C 1
ATOM 936 O O . THR A 1 116 ? -7.177 7.280 0.037 1.00 83.00 116 THR A O 1
ATOM 939 N N . GLY A 1 117 ? -6.385 5.400 0.951 1.00 75.25 117 GLY A N 1
ATOM 940 C CA . GLY A 1 117 ? -5.363 5.170 -0.076 1.00 75.25 117 GLY A CA 1
ATOM 941 C C . GLY A 1 117 ? -4.116 6.027 0.082 1.00 75.25 117 GLY A C 1
ATOM 942 O O . GLY A 1 117 ? -3.105 5.752 -0.559 1.00 75.25 117 GLY A O 1
ATOM 943 N N . LYS A 1 118 ? -4.145 7.027 0.967 1.00 70.44 118 LYS A N 1
ATOM 944 C CA . LYS A 1 118 ? -2.986 7.856 1.259 1.00 70.44 118 LYS A CA 1
ATOM 945 C C . LYS A 1 118 ? -2.042 7.081 2.162 1.00 70.44 118 LYS A C 1
ATOM 947 O O . LYS A 1 118 ? -2.425 6.567 3.209 1.00 70.44 118 LYS A O 1
ATOM 952 N N . HIS A 1 119 ? -0.782 7.046 1.763 1.00 63.34 119 HIS A N 1
ATOM 953 C CA . HIS A 1 119 ? 0.303 6.689 2.663 1.00 63.34 119 HIS A CA 1
ATOM 954 C C . HIS A 1 119 ? 0.715 7.956 3.405 1.00 63.34 119 HIS A C 1
ATOM 956 O O . HIS A 1 119 ? 0.813 9.013 2.778 1.00 63.34 119 HIS A O 1
ATOM 962 N N . LEU A 1 120 ? 0.988 7.874 4.711 1.00 51.28 120 LEU A N 1
ATOM 963 C CA . LEU A 1 120 ? 1.708 8.948 5.400 1.00 51.28 120 LEU A CA 1
ATOM 964 C C . LEU A 1 120 ? 3.046 9.139 4.672 1.00 51.28 120 LEU A C 1
ATOM 966 O O . LEU A 1 120 ? 3.937 8.287 4.733 1.00 51.28 120 LEU A O 1
ATOM 970 N N . GLN A 1 121 ? 3.117 10.223 3.900 1.00 46.03 121 GLN A N 1
ATOM 971 C CA . GLN A 1 121 ? 4.180 10.490 2.945 1.00 46.03 121 GLN A CA 1
ATOM 972 C C . GLN A 1 121 ? 5.489 10.710 3.699 1.00 46.03 121 GLN A C 1
ATOM 974 O O . GLN A 1 121 ? 5.670 11.709 4.391 1.00 46.03 121 GLN A O 1
ATOM 979 N N . TRP A 1 122 ? 6.437 9.795 3.526 1.00 39.16 122 TRP A N 1
ATOM 980 C CA . TRP A 1 122 ? 7.838 10.127 3.727 1.00 39.16 122 TRP A CA 1
ATOM 981 C C . TRP A 1 122 ? 8.371 10.613 2.389 1.00 39.16 122 TRP A C 1
ATOM 983 O O . TRP A 1 122 ? 8.946 9.843 1.621 1.00 39.16 122 TRP A O 1
ATOM 993 N N . THR A 1 123 ? 8.187 11.900 2.104 1.00 37.38 123 THR A N 1
ATOM 994 C CA . THR A 1 123 ? 8.900 12.560 1.012 1.00 37.38 123 THR A CA 1
ATOM 995 C C . THR A 1 123 ? 10.383 12.600 1.361 1.00 37.38 123 THR A C 1
ATOM 997 O O . THR A 1 123 ? 10.913 13.578 1.885 1.00 37.38 123 THR A O 1
ATOM 1000 N N . ARG A 1 124 ? 11.096 11.514 1.058 1.00 35.41 124 ARG A N 1
ATOM 1001 C CA . ARG A 1 124 ? 12.501 11.641 0.700 1.00 35.41 124 ARG A CA 1
ATOM 1002 C C . ARG A 1 124 ? 12.499 12.262 -0.682 1.00 35.41 124 ARG A C 1
ATOM 1004 O O . ARG A 1 124 ? 12.186 11.582 -1.656 1.00 35.41 124 ARG A O 1
ATOM 1011 N N . HIS A 1 125 ? 12.842 13.545 -0.757 1.00 40.59 125 HIS A N 1
ATOM 1012 C CA . HIS A 1 125 ? 13.322 14.092 -2.014 1.00 40.59 125 HIS A CA 1
ATOM 1013 C C . HIS A 1 125 ? 14.453 13.168 -2.467 1.00 40.59 125 HIS A C 1
ATOM 1015 O O . HIS A 1 125 ? 15.459 13.001 -1.773 1.00 40.59 125 HIS A O 1
ATOM 1021 N N . THR A 1 126 ? 14.239 12.478 -3.584 1.00 46.88 126 THR A N 1
ATOM 1022 C CA . THR A 1 126 ? 15.327 11.775 -4.262 1.00 46.88 126 THR A CA 1
ATOM 1023 C C . THR A 1 126 ? 16.412 12.802 -4.600 1.00 46.88 126 THR A C 1
ATOM 1025 O O . THR A 1 126 ? 16.148 14.005 -4.590 1.00 46.88 126 THR A O 1
ATOM 1028 N N . ALA A 1 127 ? 17.629 12.368 -4.941 1.00 38.84 127 ALA A N 1
ATOM 1029 C CA . ALA A 1 127 ? 18.698 13.279 -5.380 1.00 38.84 127 ALA A CA 1
ATOM 1030 C C . ALA A 1 127 ? 18.282 14.211 -6.548 1.00 38.84 127 ALA A C 1
ATOM 1032 O O . ALA A 1 127 ? 18.977 15.171 -6.853 1.00 38.84 127 ALA A O 1
ATOM 1033 N N . TYR A 1 128 ? 17.127 13.944 -7.166 1.00 51.03 128 TYR A N 1
ATOM 1034 C CA . TYR A 1 128 ? 16.533 14.692 -8.261 1.00 51.03 128 TYR A CA 1
ATOM 1035 C C . TYR A 1 128 ? 15.403 15.641 -7.836 1.00 51.03 128 TYR A C 1
ATOM 1037 O O . TYR A 1 128 ? 14.854 16.307 -8.701 1.00 51.03 128 TYR A O 1
ATOM 1045 N N . GLY A 1 129 ? 15.006 15.694 -6.555 1.00 54.50 129 GLY A N 1
ATOM 1046 C CA . GLY A 1 129 ? 13.989 16.610 -6.004 1.00 54.50 129 GLY A CA 1
ATOM 1047 C C . GLY A 1 129 ? 12.554 16.448 -6.536 1.00 54.50 129 GLY A C 1
ATOM 1048 O O . GLY A 1 129 ? 11.634 17.028 -5.967 1.00 54.50 129 GLY A O 1
ATOM 1049 N N . LYS A 1 130 ? 12.371 15.647 -7.593 1.00 63.66 130 LYS A N 1
ATOM 1050 C CA . LYS A 1 130 ? 11.229 15.671 -8.522 1.00 63.66 130 LYS A CA 1
ATOM 1051 C C . LYS A 1 130 ? 10.358 14.409 -8.516 1.00 63.66 130 LYS A C 1
ATOM 1053 O O . LYS A 1 130 ? 9.291 14.399 -9.118 1.00 63.66 130 LYS A O 1
ATOM 1058 N N . LEU A 1 131 ? 10.803 13.357 -7.826 1.00 71.06 131 LEU A N 1
ATOM 1059 C CA . LEU A 1 131 ? 10.048 12.116 -7.636 1.00 71.06 131 LEU A CA 1
ATOM 1060 C C . LEU A 1 131 ? 9.767 11.898 -6.152 1.00 71.06 131 LEU A C 1
ATOM 1062 O O . LEU A 1 131 ? 10.694 11.980 -5.335 1.00 71.06 131 LEU A O 1
ATOM 1066 N N . GLN A 1 132 ? 8.511 11.597 -5.827 1.00 73.19 132 GLN A N 1
ATOM 1067 C CA . GLN A 1 132 ? 8.079 11.171 -4.501 1.00 73.19 132 GLN A CA 1
ATOM 1068 C C . GLN A 1 132 ? 8.239 9.660 -4.369 1.00 73.19 132 GLN A C 1
ATOM 1070 O O . GLN A 1 132 ? 7.901 8.905 -5.276 1.00 73.19 132 GLN A O 1
ATOM 1075 N N . LEU A 1 133 ? 8.781 9.226 -3.233 1.00 75.56 133 LEU A N 1
ATOM 1076 C CA . LEU A 1 133 ? 8.921 7.817 -2.891 1.00 75.56 133 LEU A CA 1
ATOM 1077 C C . LEU A 1 133 ? 7.686 7.340 -2.118 1.00 75.56 133 LEU A C 1
ATOM 1079 O O . LEU A 1 133 ? 7.378 7.862 -1.047 1.00 75.56 133 LEU A O 1
ATOM 1083 N N . HIS A 1 134 ? 7.064 6.277 -2.614 1.00 75.94 134 HIS A N 1
ATOM 1084 C CA . HIS A 1 134 ? 5.935 5.579 -2.013 1.00 75.94 134 HIS A CA 1
ATOM 1085 C C . HIS A 1 134 ? 6.347 4.151 -1.655 1.00 75.94 134 HIS A C 1
ATOM 1087 O O . HIS A 1 134 ? 7.010 3.461 -2.428 1.00 75.94 134 HIS A O 1
ATOM 1093 N N . TYR A 1 135 ? 5.961 3.691 -0.469 1.00 79.31 135 TYR A N 1
ATOM 1094 C CA . TYR A 1 135 ? 6.097 2.283 -0.107 1.00 79.31 135 TYR A CA 1
ATOM 1095 C C . TYR A 1 135 ? 4.838 1.548 -0.554 1.00 79.31 135 TYR A C 1
ATOM 1097 O O . TYR A 1 135 ? 3.733 1.962 -0.213 1.00 79.31 135 TYR A O 1
ATOM 1105 N N . VAL A 1 136 ? 5.012 0.466 -1.308 1.00 81.00 136 VAL A N 1
ATOM 1106 C CA . VAL A 1 136 ? 3.908 -0.384 -1.751 1.00 81.00 136 VAL A CA 1
ATOM 1107 C C . VAL A 1 136 ? 3.641 -1.399 -0.648 1.00 81.00 136 VAL A C 1
ATOM 1109 O O . VAL A 1 136 ? 4.515 -2.210 -0.313 1.00 81.00 136 VAL A O 1
ATOM 1112 N N . TYR A 1 137 ? 2.439 -1.356 -0.078 1.00 74.00 137 TYR A N 1
ATOM 1113 C CA . TYR A 1 137 ? 2.037 -2.298 0.962 1.00 74.00 137 TYR A CA 1
ATOM 1114 C C . TYR A 1 137 ? 0.913 -3.238 0.521 1.00 74.00 137 TYR A C 1
ATOM 1116 O O . TYR A 1 137 ? 0.746 -4.293 1.124 1.00 74.00 137 TYR A O 1
ATOM 1124 N N . GLY A 1 138 ? 0.173 -2.905 -0.535 1.00 79.75 138 GLY A N 1
ATOM 1125 C CA . GLY A 1 138 ? -0.798 -3.799 -1.162 1.00 79.75 138 GLY A CA 1
ATOM 1126 C C . GLY A 1 138 ? -0.809 -3.669 -2.681 1.00 79.75 138 GLY A C 1
ATOM 1127 O O . GLY A 1 138 ? -0.310 -2.698 -3.242 1.00 79.75 138 GLY A O 1
ATOM 1128 N N . TRP A 1 139 ? -1.414 -4.642 -3.361 1.00 84.50 139 TRP A N 1
ATOM 1129 C CA . TRP A 1 139 ? -1.507 -4.666 -4.827 1.00 84.50 139 TRP A CA 1
ATOM 1130 C C . TRP A 1 139 ? -2.273 -3.472 -5.399 1.00 84.50 139 TRP A C 1
ATOM 1132 O O . TRP A 1 139 ? -1.955 -2.984 -6.475 1.00 84.50 139 TRP A O 1
ATOM 1142 N N . CYS A 1 140 ? -3.230 -2.938 -4.643 1.00 80.69 140 CYS A N 1
ATOM 1143 C CA . CYS A 1 140 ? -3.974 -1.731 -4.995 1.00 80.69 140 CYS A CA 1
ATOM 1144 C C . CYS A 1 140 ? -3.158 -0.428 -4.925 1.00 80.69 140 CYS A C 1
ATOM 1146 O O . CYS A 1 140 ? -3.701 0.622 -5.252 1.00 80.69 140 CYS A O 1
ATOM 1148 N N . ASP A 1 141 ? -1.912 -0.473 -4.442 1.00 79.62 141 ASP A N 1
ATOM 1149 C CA . ASP A 1 141 ? -0.987 0.670 -4.485 1.00 79.62 141 ASP A CA 1
ATOM 1150 C C . ASP A 1 141 ? -0.229 0.754 -5.807 1.00 79.62 141 ASP A C 1
ATOM 1152 O O . ASP A 1 141 ? 0.441 1.750 -6.066 1.00 79.62 141 ASP A O 1
ATOM 1156 N N . LEU A 1 142 ? -0.268 -0.313 -6.604 1.00 87.62 142 LEU A N 1
ATOM 1157 C CA . LEU A 1 142 ? 0.494 -0.399 -7.831 1.00 87.62 142 LEU A CA 1
ATOM 1158 C C . LEU A 1 142 ? -0.182 0.382 -8.945 1.00 87.62 142 LEU A C 1
ATOM 1160 O O . LEU A 1 142 ? -1.365 0.214 -9.236 1.00 87.62 142 LEU A O 1
ATOM 1164 N N . GLU A 1 143 ? 0.626 1.181 -9.623 1.00 89.69 143 GLU A N 1
ATOM 1165 C CA . GLU A 1 143 ? 0.215 1.951 -10.780 1.00 89.69 143 GLU A CA 1
ATOM 1166 C C . GLU A 1 143 ? 1.128 1.607 -11.953 1.00 89.69 143 GLU A C 1
ATOM 1168 O O . GLU A 1 143 ? 2.355 1.713 -11.868 1.00 89.69 143 GLU A O 1
ATOM 1173 N N . LYS A 1 144 ? 0.522 1.151 -13.053 1.00 94.12 144 LYS A N 1
ATOM 1174 C CA . LYS A 1 144 ? 1.255 0.853 -14.287 1.00 94.12 144 LYS A CA 1
ATOM 1175 C C . LYS A 1 144 ? 1.969 2.119 -14.769 1.00 94.12 144 LYS A C 1
ATOM 1177 O O . LYS A 1 144 ? 1.479 3.219 -14.567 1.00 94.12 144 LYS A O 1
ATOM 1182 N N . GLY A 1 145 ? 3.127 1.971 -15.400 1.00 91.44 145 GLY A N 1
ATOM 1183 C CA . GLY A 1 145 ? 3.957 3.088 -15.858 1.00 91.44 145 GLY A CA 1
ATOM 1184 C C . GLY A 1 145 ? 4.811 3.732 -14.763 1.00 91.44 145 GLY A C 1
ATOM 1185 O O . GLY A 1 145 ? 5.746 4.460 -15.092 1.00 91.44 145 GLY A O 1
ATOM 1186 N N . SER A 1 146 ? 4.575 3.427 -13.485 1.00 91.69 146 SER A N 1
ATOM 1187 C CA . SER A 1 146 ? 5.424 3.915 -12.397 1.00 91.69 146 SER A CA 1
ATOM 1188 C C . SER A 1 146 ? 6.793 3.240 -12.382 1.00 91.69 146 SER A C 1
ATOM 1190 O O . SER A 1 146 ? 6.953 2.075 -12.766 1.00 91.69 146 SER A O 1
ATOM 1192 N N . ILE A 1 147 ? 7.790 3.965 -11.872 1.00 92.31 147 ILE A N 1
ATOM 1193 C CA . ILE A 1 147 ? 9.101 3.390 -11.571 1.00 92.31 147 ILE A CA 1
ATOM 1194 C C . ILE A 1 147 ? 8.982 2.641 -10.250 1.00 92.31 147 ILE A C 1
ATOM 1196 O O . ILE A 1 147 ? 8.598 3.225 -9.238 1.00 92.31 147 ILE A O 1
ATOM 1200 N N . VAL A 1 148 ? 9.358 1.371 -10.230 1.00 93.69 148 VAL A N 1
ATOM 1201 C CA . VAL A 1 148 ? 9.410 0.562 -9.013 1.00 93.69 148 VAL A CA 1
ATOM 1202 C C . VAL A 1 148 ? 10.848 0.194 -8.670 1.00 93.69 148 VAL A C 1
ATOM 1204 O O . VAL A 1 148 ? 11.646 -0.082 -9.562 1.00 93.69 148 VAL A O 1
ATOM 1207 N N . GLU A 1 149 ? 11.184 0.189 -7.381 1.00 91.56 149 GLU A N 1
ATOM 1208 C CA . GLU A 1 149 ? 12.425 -0.377 -6.848 1.00 91.56 149 GLU A CA 1
ATOM 1209 C C . GLU A 1 149 ? 12.127 -1.678 -6.101 1.00 91.56 149 GLU A C 1
ATOM 1211 O O . GLU A 1 149 ? 11.351 -1.698 -5.141 1.00 91.56 149 GLU A O 1
ATOM 1216 N N . PHE A 1 150 ? 12.774 -2.751 -6.546 1.00 90.31 150 PHE A N 1
ATOM 1217 C CA . PHE A 1 150 ? 12.593 -4.129 -6.099 1.00 90.31 150 PHE A CA 1
ATOM 1218 C C . PHE A 1 150 ? 13.950 -4.823 -5.926 1.00 90.31 150 PHE A C 1
ATOM 1220 O O . PHE A 1 150 ? 14.994 -4.298 -6.315 1.00 90.31 150 PHE A O 1
ATOM 1227 N N . THR A 1 151 ? 13.958 -6.013 -5.328 1.00 84.25 151 THR A N 1
ATOM 1228 C CA . THR A 1 151 ? 15.173 -6.826 -5.202 1.00 84.25 151 THR A CA 1
ATOM 1229 C C . THR A 1 151 ? 15.314 -7.751 -6.408 1.00 84.25 151 THR A C 1
ATOM 1231 O O . THR A 1 151 ? 14.453 -8.590 -6.646 1.00 84.25 151 THR A O 1
ATOM 1234 N N . TYR A 1 152 ? 16.422 -7.637 -7.138 1.00 82.00 152 TYR A N 1
ATOM 1235 C CA . TYR A 1 152 ? 16.765 -8.473 -8.290 1.00 82.00 152 TYR A CA 1
ATOM 1236 C C . TYR A 1 152 ? 18.139 -9.102 -8.051 1.00 82.00 152 TYR A C 1
ATOM 1238 O O . TYR A 1 152 ? 19.099 -8.376 -7.811 1.00 82.00 152 TYR A O 1
ATOM 1246 N N . TYR A 1 153 ? 18.249 -10.436 -8.037 1.00 78.19 153 TYR A N 1
ATOM 1247 C CA . TYR A 1 153 ? 19.478 -11.158 -7.645 1.00 78.19 153 TYR A CA 1
ATOM 1248 C C . TYR A 1 153 ? 20.133 -10.646 -6.341 1.00 78.19 153 TYR A C 1
ATOM 1250 O O . TYR A 1 153 ? 21.352 -10.536 -6.236 1.00 78.19 153 TYR A O 1
ATOM 1258 N N . GLY A 1 154 ? 19.320 -10.297 -5.339 1.00 73.88 154 GLY A N 1
ATOM 1259 C CA . GLY A 1 154 ? 19.803 -9.829 -4.034 1.00 73.88 154 GLY A CA 1
ATOM 1260 C C . GLY A 1 154 ? 20.285 -8.373 -3.990 1.00 73.88 154 GLY A C 1
ATOM 1261 O O . GLY A 1 154 ? 20.706 -7.918 -2.929 1.00 73.88 154 GLY A O 1
ATOM 1262 N N . ILE A 1 155 ? 20.197 -7.624 -5.094 1.00 76.19 155 ILE A N 1
ATOM 1263 C CA . ILE A 1 155 ? 20.518 -6.191 -5.142 1.00 76.19 155 ILE A CA 1
ATOM 1264 C C . ILE A 1 155 ? 19.268 -5.356 -5.425 1.00 76.19 155 ILE A C 1
ATOM 1266 O O . ILE A 1 155 ? 18.344 -5.807 -6.099 1.00 76.19 155 ILE A O 1
ATOM 1270 N N . ASN A 1 156 ? 19.237 -4.120 -4.921 1.00 80.75 156 ASN A N 1
ATOM 1271 C CA . ASN A 1 156 ? 18.176 -3.180 -5.278 1.00 80.75 156 ASN A CA 1
ATOM 1272 C C . ASN A 1 156 ? 18.274 -2.834 -6.763 1.00 80.75 156 ASN A C 1
ATOM 1274 O O . ASN A 1 156 ? 19.353 -2.532 -7.282 1.00 80.75 156 ASN A O 1
ATOM 1278 N N . HIS A 1 157 ? 17.135 -2.874 -7.431 1.00 87.19 157 HIS A N 1
ATOM 1279 C CA . HIS A 1 157 ? 17.014 -2.687 -8.860 1.00 87.19 157 HIS A CA 1
ATOM 1280 C C . HIS A 1 157 ? 15.763 -1.886 -9.174 1.00 87.19 157 HIS A C 1
ATOM 1282 O O . HIS A 1 157 ? 14.813 -1.905 -8.396 1.00 87.19 157 HIS A O 1
ATOM 1288 N N . GLN A 1 158 ? 15.767 -1.170 -10.296 1.00 91.25 158 GLN A N 1
ATOM 1289 C CA . GLN A 1 158 ? 14.643 -0.330 -10.692 1.00 91.25 158 GLN A CA 1
ATOM 1290 C C . GLN A 1 158 ? 14.118 -0.725 -12.063 1.00 91.25 158 GLN A C 1
ATOM 1292 O O . GLN A 1 158 ? 14.892 -1.122 -12.929 1.00 91.25 158 GLN A O 1
ATOM 1297 N N . GLY A 1 159 ? 12.811 -0.604 -12.252 1.00 94.00 159 GLY A N 1
ATOM 1298 C CA . GLY A 1 159 ? 12.138 -0.928 -13.503 1.00 94.00 159 GLY A CA 1
ATOM 1299 C C . GLY A 1 159 ? 10.838 -0.160 -13.652 1.00 94.00 159 GLY A C 1
ATOM 1300 O O . GLY A 1 159 ? 10.369 0.470 -12.706 1.00 94.00 159 GLY A O 1
ATOM 1301 N N . ILE A 1 160 ? 10.270 -0.205 -14.847 1.00 95.56 160 ILE A N 1
ATOM 1302 C CA . ILE A 1 160 ? 8.955 0.350 -15.157 1.00 95.56 160 ILE A CA 1
ATOM 1303 C C . ILE A 1 160 ? 7.937 -0.767 -14.994 1.00 95.56 160 ILE A C 1
ATOM 1305 O O . ILE A 1 160 ? 8.050 -1.795 -15.660 1.00 95.56 160 ILE A O 1
ATOM 1309 N N . LEU A 1 161 ? 6.951 -0.562 -14.124 1.00 96.75 161 LEU A N 1
ATOM 1310 C CA . LEU A 1 161 ? 5.877 -1.523 -13.904 1.00 96.75 161 LEU A CA 1
ATOM 1311 C C . LEU A 1 161 ? 4.941 -1.557 -15.117 1.00 96.75 161 LEU A C 1
ATOM 1313 O O . LEU A 1 161 ? 4.261 -0.572 -15.403 1.00 96.75 161 LEU A O 1
ATOM 1317 N N . THR A 1 162 ? 4.878 -2.679 -15.830 1.00 97.00 162 THR A N 1
ATOM 1318 C CA . THR A 1 162 ? 4.013 -2.827 -17.011 1.00 97.00 162 THR A CA 1
ATOM 1319 C C . THR A 1 162 ? 2.697 -3.505 -16.667 1.00 97.00 162 THR A C 1
ATOM 1321 O O . THR A 1 162 ? 1.636 -3.080 -17.134 1.00 97.00 162 THR A O 1
ATOM 1324 N N . GLU A 1 163 ? 2.744 -4.527 -15.816 1.00 96.62 163 GLU A N 1
ATOM 1325 C CA . GLU A 1 163 ? 1.585 -5.309 -15.393 1.00 96.62 163 GLU A CA 1
ATOM 1326 C C . GLU A 1 163 ? 1.747 -5.803 -13.957 1.00 96.62 163 GLU A C 1
ATOM 1328 O O . GLU A 1 163 ? 2.851 -5.869 -13.420 1.00 96.62 163 GLU A O 1
ATOM 1333 N N . PHE A 1 164 ? 0.629 -6.146 -13.326 1.00 96.00 164 PHE A N 1
ATOM 1334 C CA . PHE A 1 164 ? 0.607 -6.821 -12.039 1.00 96.00 164 PHE A CA 1
ATOM 1335 C C . PHE A 1 164 ? -0.658 -7.668 -11.926 1.00 96.00 164 PHE A C 1
ATOM 1337 O O . PHE A 1 164 ? -1.695 -7.326 -12.496 1.00 96.00 164 PHE A O 1
ATOM 1344 N N . ASP A 1 165 ? -0.550 -8.765 -11.188 1.00 93.81 165 ASP A N 1
ATOM 1345 C CA . ASP A 1 165 ? -1.619 -9.724 -10.945 1.00 93.81 165 ASP A CA 1
ATOM 1346 C C . ASP A 1 165 ? -1.606 -10.085 -9.454 1.00 93.81 165 ASP A C 1
ATOM 1348 O O . ASP A 1 165 ? -0.659 -10.706 -8.966 1.00 93.81 165 ASP A O 1
ATOM 1352 N N . GLU A 1 166 ? -2.639 -9.644 -8.730 1.00 89.50 166 GLU A N 1
ATOM 1353 C CA . GLU A 1 166 ? -2.797 -9.879 -7.289 1.00 89.50 166 GLU A CA 1
ATOM 1354 C C . GLU A 1 166 ? -3.005 -11.366 -6.970 1.00 89.50 166 GLU A C 1
ATOM 1356 O O . GLU A 1 166 ? -2.461 -11.860 -5.977 1.00 89.50 166 GLU A O 1
ATOM 1361 N N . ASP A 1 167 ? -3.739 -12.085 -7.822 1.00 88.88 167 ASP A N 1
ATOM 1362 C CA . ASP A 1 167 ? -4.099 -13.486 -7.600 1.00 88.88 167 ASP A CA 1
ATOM 1363 C C . ASP A 1 167 ? -2.886 -14.394 -7.821 1.00 88.88 167 ASP A C 1
ATOM 1365 O O . ASP A 1 167 ? -2.612 -15.289 -7.018 1.00 88.88 167 ASP A O 1
ATOM 1369 N N . GLN A 1 168 ? -2.113 -14.120 -8.875 1.00 92.12 168 GLN A N 1
ATOM 1370 C CA . GLN A 1 168 ? -0.858 -14.821 -9.164 1.00 92.12 168 GLN A CA 1
ATOM 1371 C C . GLN A 1 168 ? 0.321 -14.293 -8.345 1.00 92.12 168 GLN A C 1
ATOM 1373 O O . GLN A 1 168 ? 1.376 -14.919 -8.317 1.00 92.12 168 GLN A O 1
ATOM 1378 N N . ARG A 1 169 ? 0.150 -13.154 -7.667 1.00 92.69 169 ARG A N 1
ATOM 1379 C CA . ARG A 1 169 ? 1.195 -12.449 -6.919 1.00 92.69 169 ARG A CA 1
ATOM 1380 C C . ARG A 1 169 ? 2.428 -12.139 -7.760 1.00 92.69 169 ARG A C 1
ATOM 1382 O O . ARG A 1 169 ? 3.561 -12.323 -7.319 1.00 92.69 169 ARG A O 1
ATOM 1389 N N . THR A 1 170 ? 2.204 -11.632 -8.967 1.00 95.62 170 THR A N 1
ATOM 1390 C CA . THR A 1 170 ? 3.293 -11.321 -9.900 1.00 95.62 170 THR A CA 1
ATOM 1391 C C . THR A 1 170 ? 3.256 -9.879 -10.369 1.00 95.62 170 THR A C 1
ATOM 1393 O O . THR A 1 170 ? 2.182 -9.299 -10.523 1.00 95.62 170 THR A O 1
ATOM 1396 N N . ILE A 1 171 ? 4.430 -9.308 -10.625 1.00 96.44 171 ILE A N 1
ATOM 1397 C CA . ILE A 1 171 ? 4.580 -8.051 -11.364 1.00 96.44 171 ILE A CA 1
ATOM 1398 C C . ILE A 1 171 ? 5.382 -8.302 -12.635 1.00 96.44 171 ILE A C 1
ATOM 1400 O O . ILE A 1 171 ? 6.298 -9.120 -12.633 1.00 96.44 171 ILE A O 1
ATOM 1404 N N . SER A 1 172 ? 5.075 -7.568 -13.696 1.00 97.12 172 SER A N 1
ATOM 1405 C CA . SER A 1 172 ? 5.909 -7.484 -14.892 1.00 97.12 172 SER A CA 1
ATOM 1406 C C . SER A 1 172 ? 6.612 -6.136 -14.891 1.00 97.12 172 SER A C 1
ATOM 1408 O O . SER A 1 172 ? 5.975 -5.092 -14.716 1.00 97.12 172 SER A O 1
ATOM 1410 N N . VAL A 1 173 ? 7.931 -6.151 -15.053 1.00 96.81 173 VAL A N 1
ATOM 1411 C CA . VAL A 1 173 ? 8.758 -4.945 -15.040 1.00 96.81 173 VAL A CA 1
ATOM 1412 C C . VAL A 1 173 ? 9.683 -4.921 -16.243 1.00 96.81 173 VAL A C 1
ATOM 1414 O O . VAL A 1 173 ? 10.354 -5.906 -16.536 1.00 96.81 173 VAL A O 1
ATOM 1417 N N . ILE A 1 174 ? 9.774 -3.770 -16.909 1.00 95.62 174 ILE A N 1
ATOM 1418 C CA . ILE A 1 174 ? 10.823 -3.524 -17.900 1.00 95.62 174 ILE A CA 1
ATOM 1419 C C . ILE A 1 174 ? 11.979 -2.822 -17.208 1.00 95.62 174 ILE A C 1
ATOM 1421 O O . ILE A 1 174 ? 11.806 -1.752 -16.622 1.00 95.62 174 ILE A O 1
ATOM 1425 N N . HIS A 1 175 ? 13.168 -3.405 -17.272 1.00 92.56 175 HIS A N 1
ATOM 1426 C CA . HIS A 1 175 ? 14.346 -2.859 -16.612 1.00 92.56 175 HIS A CA 1
ATOM 1427 C C . HIS A 1 175 ? 15.629 -3.188 -17.364 1.00 92.56 175 HIS A C 1
ATOM 1429 O O . HIS A 1 175 ? 15.686 -4.063 -18.227 1.00 92.56 175 HIS A O 1
ATOM 1435 N N . TYR A 1 176 ? 16.696 -2.477 -17.006 1.00 87.88 176 TYR A N 1
ATOM 1436 C CA . TYR A 1 176 ? 18.031 -2.751 -17.518 1.00 87.88 176 TYR A CA 1
ATOM 1437 C C . TYR A 1 176 ? 18.689 -3.882 -16.718 1.00 87.88 176 TYR A C 1
ATOM 1439 O O . TYR A 1 176 ? 19.521 -3.667 -15.828 1.00 87.88 176 TYR A O 1
ATOM 1447 N N . GLY A 1 177 ? 18.238 -5.097 -17.013 1.00 80.25 177 GLY A N 1
ATOM 1448 C CA . GLY A 1 177 ? 18.611 -6.326 -16.333 1.00 80.25 177 GLY A CA 1
ATOM 1449 C C . GLY A 1 177 ? 19.735 -7.091 -17.022 1.00 80.25 177 GLY A C 1
ATOM 1450 O O . GLY A 1 177 ? 20.404 -6.622 -17.941 1.00 80.25 177 GLY A O 1
ATOM 1451 N N . THR A 1 178 ? 19.957 -8.306 -16.538 1.00 73.38 178 THR A N 1
ATOM 1452 C CA . THR A 1 178 ? 20.872 -9.282 -17.129 1.00 73.38 178 THR A CA 1
ATOM 1453 C C . THR A 1 178 ? 20.149 -10.622 -17.184 1.00 73.38 178 THR A C 1
ATOM 1455 O O . THR A 1 178 ? 19.519 -10.998 -16.197 1.00 73.38 178 THR A O 1
ATOM 1458 N N . GLY A 1 179 ? 20.252 -11.341 -18.304 1.00 66.12 179 GLY A N 1
ATOM 1459 C CA . GLY A 1 179 ? 19.690 -12.689 -18.482 1.00 66.12 179 GLY A CA 1
ATOM 1460 C C . GLY A 1 179 ? 20.484 -13.802 -17.775 1.00 66.12 179 GLY A C 1
ATOM 1461 O O . GLY A 1 179 ? 20.398 -14.960 -18.168 1.00 66.12 179 GLY A O 1
ATOM 1462 N N . GLY A 1 180 ? 21.311 -13.453 -16.781 1.00 60.00 180 GLY A N 1
ATOM 1463 C CA . GLY A 1 180 ? 22.225 -14.346 -16.066 1.00 60.00 180 GLY A CA 1
ATOM 1464 C C . GLY A 1 180 ? 23.408 -13.605 -15.424 1.00 60.00 180 GLY A C 1
ATOM 1465 O O . GLY A 1 180 ? 23.686 -12.450 -15.751 1.00 60.00 180 GLY A O 1
ATOM 1466 N N . LEU A 1 181 ? 24.137 -14.265 -14.514 1.00 51.94 181 LEU A N 1
ATOM 1467 C CA . LEU A 1 181 ? 25.249 -13.660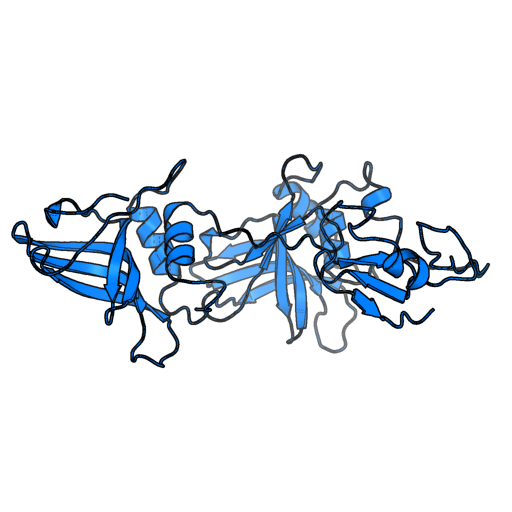 -13.749 1.00 51.94 181 LEU A CA 1
ATOM 1468 C C . LEU A 1 181 ? 26.400 -13.126 -14.629 1.00 51.94 181 LEU A C 1
ATOM 1470 O O . LEU A 1 181 ? 27.134 -12.237 -14.206 1.00 51.94 181 LEU A O 1
ATOM 1474 N N . PHE A 1 182 ? 26.544 -13.654 -15.850 1.00 56.59 182 PHE A N 1
ATOM 1475 C CA . PHE A 1 182 ? 27.650 -13.355 -16.770 1.00 56.59 182 PHE A CA 1
ATOM 1476 C C . PHE A 1 182 ? 27.196 -12.831 -18.142 1.00 56.59 182 PHE A C 1
ATOM 1478 O O . PHE A 1 182 ? 28.007 -12.729 -19.061 1.00 56.59 182 PHE A O 1
ATOM 1485 N N . SER A 1 183 ? 25.909 -12.515 -18.317 1.00 65.38 183 SER A N 1
ATOM 1486 C CA . SER A 1 183 ? 25.396 -12.018 -19.598 1.00 65.38 183 SER A CA 1
ATOM 1487 C C . SER A 1 183 ? 25.542 -10.504 -19.751 1.00 65.38 183 SER A C 1
ATOM 1489 O O . SER A 1 183 ? 25.660 -9.752 -18.783 1.00 65.38 183 SER A O 1
ATOM 1491 N N . THR A 1 184 ? 25.508 -10.044 -21.002 1.00 75.56 184 THR A N 1
ATOM 1492 C CA . THR A 1 184 ? 25.464 -8.611 -21.304 1.00 75.56 184 THR A CA 1
ATOM 1493 C C . THR A 1 184 ? 24.150 -8.028 -20.794 1.00 75.56 184 THR A C 1
ATOM 1495 O O . THR A 1 184 ? 23.078 -8.580 -21.053 1.00 75.56 184 THR A O 1
ATOM 1498 N N . ARG A 1 185 ? 24.229 -6.897 -20.082 1.00 78.25 185 ARG A N 1
ATOM 1499 C CA . ARG A 1 185 ? 23.027 -6.189 -19.646 1.00 78.25 185 ARG A CA 1
ATOM 1500 C C . ARG A 1 185 ? 22.212 -5.738 -20.849 1.00 78.25 185 ARG A C 1
ATOM 1502 O O . ARG A 1 185 ? 22.753 -5.163 -21.796 1.00 78.25 185 ARG A O 1
ATOM 1509 N N . THR A 1 186 ? 20.924 -6.019 -20.777 1.00 87.12 186 THR A N 1
ATOM 1510 C CA . THR A 1 186 ? 19.959 -5.793 -21.845 1.00 87.12 186 THR A CA 1
ATOM 1511 C C . THR A 1 186 ? 18.693 -5.236 -21.213 1.00 87.12 186 THR A C 1
ATOM 1513 O O . THR A 1 186 ? 18.368 -5.577 -20.075 1.00 87.12 186 THR A O 1
ATOM 1516 N N . ILE A 1 187 ? 17.983 -4.365 -21.921 1.00 90.81 187 ILE A N 1
ATOM 1517 C CA . ILE A 1 187 ? 16.633 -3.982 -21.503 1.00 90.81 187 ILE A CA 1
ATOM 1518 C C . ILE A 1 187 ? 15.716 -5.188 -21.729 1.00 90.81 187 ILE A C 1
ATOM 1520 O O . ILE A 1 187 ? 15.548 -5.639 -22.863 1.00 90.81 187 ILE A O 1
ATOM 1524 N N . ILE A 1 188 ? 15.166 -5.722 -20.643 1.00 91.69 188 ILE A N 1
ATOM 1525 C CA . ILE A 1 188 ? 14.339 -6.933 -20.622 1.00 91.69 188 ILE A CA 1
ATOM 1526 C C . ILE A 1 188 ? 13.026 -6.660 -19.896 1.00 91.69 188 ILE A C 1
ATOM 1528 O O . ILE A 1 188 ? 12.949 -5.739 -19.082 1.00 91.69 188 ILE A O 1
ATOM 1532 N N . GLU A 1 189 ? 12.010 -7.460 -20.210 1.00 95.19 189 GLU A N 1
ATOM 1533 C CA . GLU A 1 189 ? 10.774 -7.542 -19.439 1.00 95.19 189 GLU A CA 1
ATOM 1534 C C . GLU A 1 189 ? 10.812 -8.833 -18.627 1.00 95.19 189 GLU A C 1
ATOM 1536 O O . GLU A 1 189 ? 10.813 -9.919 -19.205 1.00 95.19 189 GLU A O 1
ATOM 1541 N N . ASP A 1 190 ? 10.849 -8.701 -17.306 1.00 93.94 190 ASP A N 1
ATOM 1542 C CA . ASP A 1 190 ? 10.826 -9.835 -16.391 1.00 93.94 190 ASP A CA 1
ATOM 1543 C C . ASP A 1 190 ? 9.498 -9.877 -15.643 1.00 93.94 190 ASP A C 1
ATOM 1545 O O . ASP A 1 190 ? 8.981 -8.854 -15.181 1.00 93.94 190 ASP A O 1
ATOM 1549 N N . LYS A 1 191 ? 8.972 -11.093 -15.493 1.00 95.31 191 LYS A N 1
ATOM 1550 C CA . LYS A 1 191 ? 7.854 -11.391 -14.603 1.00 95.31 191 LYS A CA 1
ATOM 1551 C C . LYS A 1 191 ? 8.414 -11.896 -13.277 1.00 95.31 191 LYS A C 1
ATOM 1553 O O . LYS A 1 191 ? 9.082 -12.925 -13.237 1.00 95.31 191 LYS A O 1
ATOM 1558 N N . LEU A 1 192 ? 8.156 -11.154 -12.208 1.00 92.69 192 LEU A N 1
ATOM 1559 C CA . LEU A 1 192 ? 8.694 -11.398 -10.876 1.00 92.69 192 LEU A CA 1
ATOM 1560 C C . LEU A 1 192 ? 7.581 -11.841 -9.934 1.00 92.69 192 LEU A C 1
ATOM 1562 O O . LEU A 1 192 ? 6.554 -11.166 -9.824 1.00 92.69 192 LEU A O 1
ATOM 1566 N N . ASP A 1 193 ? 7.823 -12.931 -9.212 1.00 93.44 193 ASP A N 1
ATOM 1567 C CA . ASP A 1 193 ? 6.997 -13.322 -8.075 1.00 93.44 193 ASP A CA 1
ATOM 1568 C C . ASP A 1 193 ? 7.260 -12.364 -6.913 1.00 93.44 193 ASP A C 1
ATOM 1570 O O . ASP A 1 193 ? 8.405 -12.156 -6.497 1.00 93.44 193 ASP A O 1
ATOM 1574 N N . MET A 1 194 ? 6.189 -11.781 -6.382 1.00 89.12 194 MET A N 1
ATOM 1575 C CA . MET A 1 194 ? 6.263 -10.766 -5.343 1.00 89.12 194 MET A CA 1
ATOM 1576 C C . MET A 1 194 ? 5.392 -11.140 -4.154 1.00 89.12 194 MET A C 1
ATOM 1578 O O . MET A 1 194 ? 4.169 -11.234 -4.245 1.00 89.12 194 MET A O 1
ATOM 1582 N N . ASP A 1 195 ? 6.013 -11.242 -2.986 1.00 86.75 195 ASP A N 1
ATOM 1583 C CA . ASP A 1 195 ? 5.291 -11.275 -1.722 1.00 86.75 195 ASP A CA 1
ATOM 1584 C C . ASP A 1 195 ? 5.330 -9.893 -1.062 1.00 86.75 195 ASP A C 1
ATOM 1586 O O . ASP A 1 195 ? 6.209 -9.573 -0.255 1.00 86.75 195 ASP A O 1
ATOM 1590 N N . LEU A 1 196 ? 4.322 -9.069 -1.366 1.00 83.00 196 LEU A N 1
ATOM 1591 C CA . LEU A 1 196 ? 4.162 -7.732 -0.786 1.00 83.00 196 LEU A CA 1
ATOM 1592 C C . LEU A 1 196 ? 3.960 -7.738 0.739 1.00 83.00 196 LEU A C 1
ATOM 1594 O O . LEU A 1 196 ? 4.001 -6.667 1.346 1.00 83.00 196 LEU A O 1
ATOM 1598 N N . LYS A 1 197 ? 3.873 -8.897 1.407 1.00 74.56 197 LYS A N 1
ATOM 1599 C CA . LYS A 1 197 ? 3.835 -9.015 2.880 1.00 74.56 197 LYS A CA 1
ATOM 1600 C C . LYS A 1 197 ? 5.218 -9.142 3.516 1.00 74.56 197 LYS A C 1
ATOM 1602 O O . LYS A 1 197 ? 5.399 -8.758 4.677 1.00 74.56 197 LYS A O 1
ATOM 1607 N N . THR A 1 198 ? 6.198 -9.649 2.768 1.00 75.12 198 THR A N 1
ATOM 1608 C CA . THR A 1 198 ? 7.569 -9.875 3.252 1.00 75.12 198 THR A CA 1
ATOM 1609 C C . THR A 1 198 ? 8.629 -9.044 2.520 1.00 75.12 198 THR A C 1
ATOM 1611 O O . THR A 1 198 ? 9.510 -8.495 3.182 1.00 75.12 198 THR A O 1
ATOM 1614 N N . GLN A 1 199 ? 8.514 -8.849 1.204 1.00 80.12 199 GLN A N 1
ATOM 1615 C CA . GLN A 1 199 ? 9.440 -8.078 0.362 1.00 80.12 199 GLN A CA 1
ATOM 1616 C C . GLN A 1 199 ? 9.072 -6.597 0.192 1.00 80.12 199 GLN A C 1
ATOM 1618 O O . GLN A 1 199 ? 7.980 -6.257 -0.266 1.00 80.12 199 GLN A O 1
ATOM 1623 N N . THR A 1 200 ? 9.986 -5.687 0.514 1.00 79.94 200 THR A N 1
ATOM 1624 C CA . THR A 1 200 ? 9.753 -4.251 0.314 1.00 79.94 200 THR A CA 1
ATOM 1625 C C . THR A 1 200 ? 9.771 -3.906 -1.172 1.00 79.94 200 THR A C 1
ATOM 1627 O O . THR A 1 200 ? 10.812 -4.009 -1.812 1.00 79.94 200 THR A O 1
ATOM 1630 N N . LEU A 1 201 ? 8.637 -3.430 -1.683 1.00 86.56 201 LEU A N 1
ATOM 1631 C CA . LEU A 1 201 ? 8.534 -2.802 -2.993 1.00 86.56 201 LEU A CA 1
ATOM 1632 C C . LEU A 1 201 ? 8.328 -1.301 -2.790 1.00 86.56 201 LEU A C 1
ATOM 1634 O O . LEU A 1 201 ? 7.528 -0.866 -1.957 1.00 86.56 201 LEU A O 1
ATOM 1638 N N . LYS A 1 202 ? 9.092 -0.506 -3.527 1.00 87.81 202 LYS A N 1
ATOM 1639 C CA . LYS A 1 202 ? 8.995 0.953 -3.529 1.00 87.81 202 LYS A CA 1
ATOM 1640 C C . LYS A 1 202 ? 8.516 1.405 -4.894 1.00 87.81 202 LYS A C 1
ATOM 1642 O O . LYS A 1 202 ? 8.908 0.817 -5.894 1.00 87.81 202 LYS A O 1
ATOM 1647 N N . MET A 1 203 ? 7.718 2.455 -4.935 1.00 88.75 203 MET A N 1
ATOM 1648 C CA . MET A 1 203 ? 7.218 3.069 -6.155 1.00 88.75 203 MET A CA 1
ATOM 1649 C C . MET A 1 203 ? 7.582 4.550 -6.149 1.00 88.75 203 MET A C 1
ATOM 1651 O O . MET A 1 203 ? 7.531 5.196 -5.105 1.00 88.75 203 MET A O 1
ATOM 1655 N N . TYR A 1 204 ? 7.968 5.085 -7.297 1.00 85.12 204 TYR A N 1
ATOM 1656 C CA . TYR A 1 204 ? 8.271 6.496 -7.469 1.00 85.12 204 TYR A CA 1
ATOM 1657 C C . TYR A 1 204 ? 7.236 7.124 -8.387 1.00 85.12 204 TYR A C 1
ATOM 1659 O O . TYR A 1 204 ? 7.059 6.672 -9.519 1.00 85.12 204 TYR A O 1
ATOM 1667 N N . GLN A 1 205 ? 6.591 8.174 -7.888 1.00 74.06 205 GLN A N 1
ATOM 1668 C CA . GLN A 1 205 ? 5.604 8.962 -8.619 1.00 74.06 205 GLN A CA 1
ATOM 1669 C C . GLN A 1 205 ? 6.137 10.378 -8.847 1.00 74.06 205 GLN A C 1
ATOM 1671 O O . GLN A 1 205 ? 6.903 10.915 -8.038 1.00 74.06 205 GLN A O 1
ATOM 1676 N N . CYS A 1 206 ? 5.757 10.979 -9.972 1.00 69.62 206 CYS A N 1
ATOM 1677 C CA . CYS A 1 206 ? 6.030 12.387 -10.231 1.00 69.62 206 CYS A CA 1
ATOM 1678 C C . CYS A 1 206 ? 5.268 13.269 -9.240 1.00 69.62 206 CYS A C 1
ATOM 1680 O O . CYS A 1 206 ? 4.149 12.958 -8.846 1.00 69.62 206 CYS A O 1
ATOM 1682 N N . VAL A 1 207 ? 5.889 14.375 -8.832 1.00 64.44 207 VAL A N 1
ATOM 1683 C CA . VAL A 1 207 ? 5.197 15.415 -8.061 1.00 64.44 207 VAL A CA 1
ATOM 1684 C C . VAL A 1 207 ? 4.251 16.173 -9.001 1.00 64.44 207 VAL A C 1
ATOM 1686 O O . VAL A 1 207 ? 4.623 16.448 -10.145 1.00 64.44 207 VAL A O 1
ATOM 1689 N N . ASP A 1 208 ? 3.071 16.554 -8.507 1.00 54.84 208 ASP A N 1
ATOM 1690 C CA . ASP A 1 208 ? 2.115 17.394 -9.237 1.00 54.84 208 ASP A CA 1
ATOM 1691 C C . ASP A 1 208 ? 2.787 18.635 -9.855 1.00 54.84 208 ASP A C 1
ATOM 1693 O O . ASP A 1 208 ? 3.583 19.326 -9.211 1.00 54.84 208 ASP A O 1
ATOM 1697 N N . GLY A 1 209 ? 2.455 18.921 -11.119 1.00 54.94 209 GLY A N 1
ATOM 1698 C CA . GLY A 1 209 ? 2.988 20.062 -11.878 1.00 54.94 209 GLY A CA 1
ATOM 1699 C C . GLY A 1 209 ? 4.257 19.781 -12.695 1.00 54.94 209 GLY A C 1
ATOM 1700 O O . GLY A 1 209 ? 4.780 20.691 -13.337 1.00 54.94 209 GLY A O 1
ATOM 1701 N N . MET A 1 210 ? 4.759 18.543 -12.707 1.00 63.53 210 MET A N 1
ATOM 1702 C CA . MET A 1 210 ? 5.852 18.113 -13.590 1.00 63.53 210 MET A CA 1
ATOM 1703 C C . MET A 1 210 ? 5.332 17.713 -14.979 1.00 63.53 210 MET A C 1
ATOM 1705 O O . MET A 1 210 ? 4.372 16.959 -15.086 1.00 63.53 210 MET A O 1
ATOM 1709 N N . CYS A 1 211 ? 6.017 18.130 -16.049 1.00 62.31 211 CYS A N 1
ATOM 1710 C CA . CYS A 1 211 ? 5.796 17.556 -17.379 1.00 62.31 211 CYS A CA 1
ATOM 1711 C C . CYS A 1 211 ? 6.435 16.159 -17.440 1.00 62.31 211 CYS A C 1
ATOM 1713 O O . CYS A 1 211 ? 7.658 16.035 -17.536 1.00 62.31 211 CYS A O 1
ATOM 1715 N N . HIS A 1 212 ? 5.615 15.115 -17.362 1.00 74.56 212 HIS A N 1
ATOM 1716 C CA . HIS A 1 212 ? 6.017 13.721 -17.538 1.00 74.56 212 HIS A CA 1
ATOM 1717 C C . HIS A 1 212 ? 5.071 13.017 -18.513 1.00 74.56 212 HIS A C 1
ATOM 1719 O O . HIS A 1 212 ? 3.972 13.494 -18.788 1.00 74.56 212 HIS A O 1
ATOM 1725 N N . ASN A 1 213 ? 5.510 11.883 -19.051 1.00 80.56 213 ASN A N 1
ATOM 1726 C CA . ASN A 1 213 ? 4.677 11.072 -19.927 1.00 80.56 213 ASN A CA 1
ATOM 1727 C C . ASN A 1 213 ? 3.561 10.396 -19.111 1.00 80.56 213 ASN A C 1
ATOM 1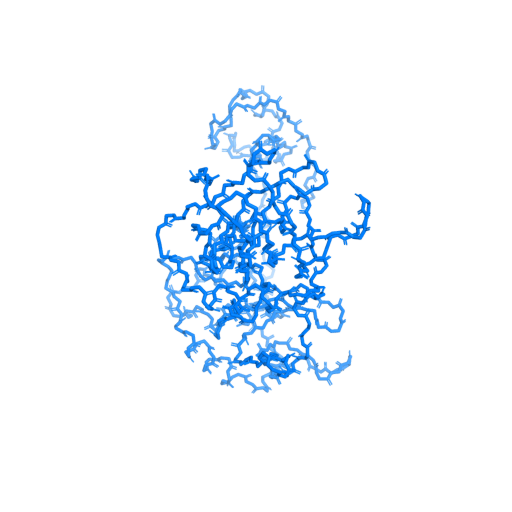729 O O . ASN A 1 213 ? 3.768 10.014 -17.956 1.00 80.56 213 ASN A O 1
ATOM 1733 N N . GLU A 1 214 ? 2.395 10.221 -19.728 1.00 87.75 214 GLU A N 1
ATOM 1734 C CA . GLU A 1 214 ? 1.305 9.402 -19.186 1.00 87.75 214 GLU A CA 1
ATOM 1735 C C . GLU A 1 214 ? 1.736 7.926 -19.055 1.00 87.75 214 GLU A C 1
ATOM 1737 O O . GLU A 1 214 ? 2.552 7.459 -19.861 1.00 87.75 214 GLU A O 1
ATOM 1742 N N . PRO A 1 215 ? 1.169 7.146 -18.114 1.00 90.38 215 PRO A N 1
ATOM 1743 C CA . PRO A 1 215 ? 1.521 5.742 -17.887 1.00 90.38 215 PRO A CA 1
ATOM 1744 C C . PRO A 1 215 ? 1.640 4.869 -19.141 1.00 90.38 215 PRO A C 1
ATOM 1746 O O . PRO A 1 215 ? 2.595 4.104 -19.294 1.00 90.38 215 PRO A O 1
ATOM 1749 N N . SER A 1 216 ? 0.684 4.988 -20.064 1.00 91.69 216 SER A N 1
ATOM 1750 C CA . SER A 1 216 ? 0.663 4.221 -21.314 1.00 91.69 216 SER A CA 1
ATOM 1751 C C . SER A 1 216 ? 1.839 4.570 -22.228 1.00 91.69 216 SER A C 1
ATOM 1753 O O . SER A 1 216 ? 2.419 3.680 -22.851 1.00 91.69 216 SER A O 1
ATOM 1755 N N . GLU A 1 217 ? 2.233 5.841 -22.266 1.00 91.50 217 GLU A N 1
ATOM 1756 C CA . GLU A 1 217 ? 3.364 6.331 -23.049 1.00 91.50 217 GLU A CA 1
ATOM 1757 C C . GLU A 1 217 ? 4.701 5.932 -22.417 1.00 91.50 217 GLU A C 1
ATOM 1759 O O . GLU A 1 217 ? 5.609 5.508 -23.134 1.00 91.50 217 GLU A O 1
ATOM 1764 N N . VAL A 1 218 ? 4.811 5.966 -21.082 1.00 91.81 218 VAL A N 1
ATOM 1765 C CA . VAL A 1 218 ? 5.990 5.450 -20.361 1.00 91.81 218 VAL A CA 1
ATOM 1766 C C . VAL A 1 218 ? 6.219 3.975 -20.699 1.00 91.81 218 VAL A C 1
ATOM 1768 O O . VAL A 1 218 ? 7.328 3.583 -21.070 1.00 91.81 218 VAL A O 1
ATOM 1771 N N . ILE A 1 219 ? 5.162 3.158 -20.635 1.00 95.06 219 ILE A N 1
ATOM 1772 C CA . ILE A 1 219 ? 5.221 1.729 -20.977 1.00 95.06 219 ILE A CA 1
ATOM 1773 C C . ILE A 1 219 ? 5.566 1.538 -22.453 1.00 95.06 219 ILE A C 1
ATOM 1775 O O . ILE A 1 219 ? 6.390 0.683 -22.780 1.00 95.06 219 ILE A O 1
ATOM 1779 N N . ARG A 1 220 ? 4.973 2.327 -23.357 1.00 95.00 220 ARG A N 1
ATOM 1780 C CA . ARG A 1 220 ? 5.280 2.263 -24.790 1.00 95.00 220 ARG A CA 1
ATOM 1781 C C . ARG A 1 220 ? 6.762 2.550 -25.044 1.00 95.00 220 ARG A C 1
ATOM 1783 O O . ARG A 1 220 ? 7.413 1.746 -25.709 1.00 95.00 220 ARG A O 1
ATOM 1790 N N . LYS A 1 221 ? 7.302 3.637 -24.478 1.00 91.69 221 LYS A N 1
ATOM 1791 C CA . LYS A 1 221 ? 8.728 4.008 -24.559 1.00 91.69 221 LYS A CA 1
ATOM 1792 C C . LYS A 1 221 ? 9.629 2.896 -24.012 1.00 91.69 221 LYS A C 1
ATOM 1794 O O . LYS A 1 221 ? 10.623 2.556 -24.647 1.00 91.69 221 LYS A O 1
ATOM 1799 N N . ALA A 1 222 ? 9.262 2.277 -22.892 1.00 93.12 222 ALA A N 1
ATOM 1800 C CA . ALA A 1 222 ? 10.000 1.147 -22.333 1.00 93.12 222 ALA A CA 1
ATOM 1801 C C . ALA A 1 222 ? 10.001 -0.071 -23.275 1.00 93.12 222 ALA A C 1
ATOM 1803 O O . ALA A 1 222 ? 11.058 -0.631 -23.569 1.00 93.12 222 ALA A O 1
ATOM 1804 N N . LYS A 1 223 ? 8.829 -0.442 -23.809 1.00 95.62 223 LYS A N 1
ATOM 1805 C CA . LYS A 1 223 ? 8.658 -1.588 -24.718 1.00 95.62 223 LYS A CA 1
ATOM 1806 C C . LYS A 1 223 ? 9.418 -1.427 -26.030 1.00 95.62 223 LYS A C 1
ATOM 1808 O O . LYS A 1 223 ? 9.997 -2.397 -26.508 1.00 95.62 223 LYS A O 1
ATOM 1813 N N . THR A 1 224 ? 9.485 -0.217 -26.591 1.00 93.88 224 THR A N 1
ATOM 1814 C CA . THR A 1 224 ? 10.245 0.034 -27.834 1.00 93.88 224 THR A CA 1
ATOM 1815 C C . THR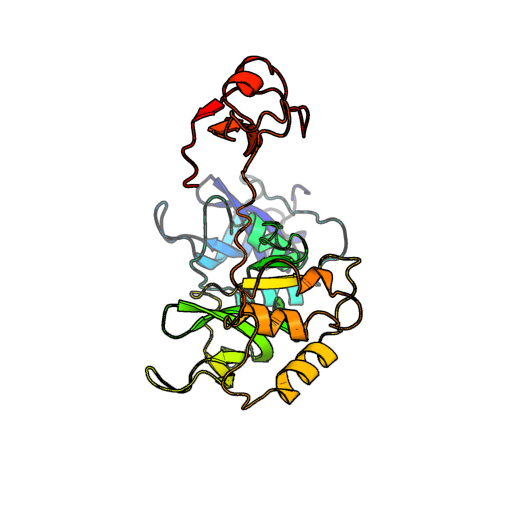 A 1 224 ? 11.747 -0.209 -27.704 1.00 93.88 224 THR A C 1
ATOM 1817 O O . THR A 1 224 ? 12.435 -0.285 -28.715 1.00 93.88 224 THR A O 1
ATOM 1820 N N . ARG A 1 225 ? 12.247 -0.331 -26.472 1.00 91.06 225 ARG A N 1
ATOM 1821 C CA . ARG A 1 225 ? 13.670 -0.457 -26.155 1.00 91.06 225 ARG A CA 1
ATOM 1822 C C . ARG A 1 225 ? 14.064 -1.863 -25.704 1.00 91.06 225 ARG A C 1
ATOM 1824 O O . ARG A 1 225 ? 15.215 -2.089 -25.340 1.00 91.06 225 ARG A O 1
ATOM 1831 N N . LEU A 1 226 ? 13.129 -2.816 -25.717 1.00 92.31 226 LEU A N 1
ATOM 1832 C CA . LEU A 1 226 ? 13.413 -4.214 -25.394 1.00 92.31 226 LEU A CA 1
ATOM 1833 C C . LEU A 1 226 ? 14.499 -4.778 -26.318 1.00 92.31 226 LEU A C 1
ATOM 1835 O O . LEU A 1 226 ? 14.483 -4.565 -27.528 1.00 92.31 226 LEU A O 1
ATOM 1839 N N . GLY A 1 227 ? 15.451 -5.506 -25.737 1.00 88.00 227 GLY A N 1
ATOM 1840 C CA . GLY A 1 227 ? 16.581 -6.082 -26.465 1.00 88.00 227 GLY A CA 1
ATOM 1841 C C . GLY A 1 227 ? 17.756 -5.126 -26.692 1.00 88.00 227 GLY A C 1
ATOM 1842 O O . GLY A 1 227 ? 18.803 -5.573 -27.163 1.00 88.00 227 GLY A O 1
ATOM 1843 N N . GLU A 1 228 ? 17.648 -3.842 -26.328 1.00 87.69 228 GLU A N 1
ATOM 1844 C CA . GLU A 1 228 ? 18.784 -2.920 -26.400 1.00 87.69 228 GLU A CA 1
ATOM 1845 C C . GLU A 1 228 ? 19.930 -3.389 -25.495 1.00 87.69 228 GLU A C 1
ATOM 1847 O O . GLU A 1 228 ? 19.785 -3.531 -24.277 1.00 87.69 228 GLU A O 1
ATOM 1852 N N . GLN A 1 229 ? 21.098 -3.582 -26.106 1.00 79.19 229 GLN A N 1
ATOM 1853 C CA . GLN A 1 229 ? 22.360 -3.895 -25.440 1.00 79.19 229 GLN A CA 1
ATOM 1854 C C . GLN A 1 229 ? 23.283 -2.669 -25.457 1.00 79.19 229 GLN A C 1
ATOM 1856 O O . GLN A 1 229 ? 23.193 -1.821 -26.342 1.00 79.19 229 GLN A O 1
ATOM 1861 N N . LYS A 1 230 ? 24.240 -2.602 -24.519 1.00 65.12 230 LYS A N 1
ATOM 1862 C CA . LYS A 1 230 ? 25.297 -1.562 -24.473 1.00 65.12 230 LYS A CA 1
ATOM 1863 C C . LYS A 1 230 ? 24.780 -0.118 -24.323 1.00 65.12 230 LYS A C 1
ATOM 1865 O O . LYS A 1 230 ? 25.415 0.820 -24.809 1.00 65.12 230 LYS A O 1
ATOM 1870 N N . TRP A 1 231 ? 23.670 0.071 -23.616 1.00 54.22 231 TRP A N 1
ATOM 1871 C CA . TRP A 1 231 ? 23.093 1.390 -23.357 1.00 54.22 231 TRP A CA 1
ATOM 1872 C C . TRP A 1 231 ? 24.062 2.364 -22.627 1.00 54.22 231 TRP A C 1
ATOM 1874 O O . TRP A 1 231 ? 24.785 1.961 -21.712 1.00 54.22 231 TRP A O 1
ATOM 1884 N N . ARG A 1 232 ? 24.084 3.655 -23.024 1.00 51.69 232 ARG A N 1
ATOM 1885 C CA . ARG A 1 232 ? 24.751 4.811 -22.354 1.00 51.69 232 ARG A CA 1
ATOM 1886 C C . ARG A 1 232 ? 23.888 6.067 -22.612 1.00 51.69 232 ARG A C 1
ATOM 1888 O O . ARG A 1 232 ? 23.399 6.196 -23.723 1.00 51.69 232 ARG A O 1
ATOM 1895 N N . ALA A 1 233 ? 23.626 7.020 -21.713 1.00 43.12 233 ALA A N 1
ATOM 1896 C CA . ALA A 1 233 ? 24.315 7.524 -20.526 1.00 43.12 233 ALA A CA 1
ATOM 1897 C C . ALA A 1 233 ? 23.558 7.234 -19.204 1.00 43.12 233 ALA A C 1
ATOM 1899 O O . ALA A 1 233 ? 22.545 7.852 -18.905 1.00 43.12 233 ALA A O 1
ATOM 1900 N N . GLY A 1 234 ? 24.107 6.325 -18.388 1.00 49.84 234 GLY A N 1
ATOM 1901 C CA . GLY A 1 234 ? 23.791 6.129 -16.961 1.00 49.84 234 GLY A CA 1
ATOM 1902 C C . GLY A 1 234 ? 24.271 4.770 -16.453 1.00 49.84 234 GLY A C 1
ATOM 1903 O O . GLY A 1 234 ? 24.850 4.638 -15.378 1.00 49.84 234 GLY A O 1
ATOM 1904 N N . ASN A 1 235 ? 24.129 3.780 -17.337 1.00 61.50 235 ASN A N 1
ATOM 1905 C CA . ASN A 1 235 ? 24.314 2.342 -17.146 1.00 61.50 235 ASN A CA 1
ATOM 1906 C C . ASN A 1 235 ? 23.669 1.768 -15.868 1.00 61.50 235 ASN A C 1
ATOM 1908 O O . ASN A 1 235 ? 24.007 0.666 -15.429 1.00 61.50 235 ASN A O 1
ATOM 1912 N N . ARG A 1 236 ? 22.717 2.503 -15.285 1.00 71.69 236 ARG A N 1
ATOM 1913 C CA . ARG A 1 236 ? 21.869 2.088 -14.170 1.00 71.69 236 ARG A CA 1
ATOM 1914 C C . ARG A 1 236 ? 20.433 2.033 -14.661 1.00 71.69 236 ARG A C 1
ATOM 1916 O O . ARG A 1 236 ? 20.024 2.849 -15.484 1.00 71.69 236 ARG A O 1
ATOM 1923 N N . SER A 1 237 ? 19.658 1.106 -14.116 1.00 80.81 237 SER A N 1
ATOM 1924 C CA . SER A 1 237 ? 18.247 0.948 -14.470 1.00 80.81 237 SER A CA 1
ATOM 1925 C C . SER A 1 237 ? 17.428 2.197 -14.168 1.00 80.81 237 SER A C 1
ATOM 1927 O O . SER A 1 237 ? 16.509 2.520 -14.907 1.00 80.81 237 SER A O 1
ATOM 1929 N N . TRP A 1 238 ? 17.833 2.958 -13.150 1.00 83.56 238 TRP A N 1
ATOM 1930 C CA . TRP A 1 238 ? 17.249 4.255 -12.831 1.00 83.56 238 TRP A CA 1
ATOM 1931 C C . TRP A 1 238 ? 17.238 5.230 -14.010 1.00 83.56 238 TRP A C 1
ATOM 1933 O O . TRP A 1 238 ? 16.211 5.823 -14.320 1.00 83.56 238 TRP A O 1
ATOM 1943 N N . ASP A 1 239 ? 18.371 5.373 -14.692 1.00 78.19 239 ASP A N 1
ATOM 1944 C CA . ASP A 1 239 ? 18.525 6.367 -15.748 1.00 78.19 239 ASP A CA 1
ATOM 1945 C C . ASP A 1 239 ? 17.694 5.974 -16.994 1.00 78.19 239 ASP A C 1
ATOM 1947 O O . ASP A 1 239 ? 17.096 6.831 -17.645 1.00 78.19 239 ASP A O 1
ATOM 1951 N N . PHE A 1 240 ? 17.561 4.667 -17.264 1.00 85.50 240 PHE A N 1
ATOM 1952 C CA . PHE A 1 240 ? 16.603 4.133 -18.241 1.00 85.50 240 PHE A CA 1
ATOM 1953 C C . PHE A 1 240 ? 15.154 4.497 -17.878 1.00 85.50 240 PHE A C 1
ATOM 1955 O O . PHE A 1 240 ? 14.410 4.995 -18.728 1.00 85.50 240 PHE A O 1
ATOM 1962 N N . CYS A 1 241 ? 14.763 4.293 -16.617 1.00 88.19 241 CYS A N 1
ATOM 1963 C CA . CYS A 1 241 ? 13.416 4.605 -16.154 1.00 88.19 241 CYS A CA 1
ATOM 1964 C C . CYS A 1 241 ? 13.091 6.101 -16.300 1.00 88.19 241 CYS A C 1
ATOM 1966 O O . CYS A 1 241 ? 12.018 6.449 -16.790 1.00 88.19 241 CYS A O 1
ATOM 1968 N N . LEU A 1 242 ? 14.031 6.988 -15.951 1.00 83.19 242 LEU A N 1
ATOM 1969 C CA . LEU A 1 242 ? 13.855 8.437 -16.099 1.00 83.19 242 LEU A CA 1
ATOM 1970 C C . LEU A 1 242 ? 13.665 8.868 -17.561 1.00 83.19 242 LEU A C 1
ATOM 1972 O O . LEU A 1 242 ? 12.832 9.728 -17.827 1.00 83.19 242 LEU A O 1
ATOM 1976 N N . GLN A 1 243 ? 14.385 8.263 -18.512 1.00 82.00 243 GLN A N 1
ATOM 1977 C CA . GLN A 1 243 ? 14.221 8.567 -19.943 1.00 82.00 243 GLN A CA 1
ATOM 1978 C C . GLN A 1 243 ? 12.851 8.162 -20.493 1.00 82.00 243 GLN A C 1
ATOM 1980 O O . GLN A 1 243 ? 12.361 8.772 -21.439 1.00 82.00 243 GLN A O 1
ATOM 1985 N N . CYS A 1 244 ? 12.238 7.122 -19.931 1.00 86.62 244 CYS A N 1
ATOM 1986 C CA . CYS A 1 244 ? 10.881 6.746 -20.312 1.00 86.62 244 CYS A CA 1
ATOM 1987 C C . CYS A 1 244 ? 9.847 7.644 -19.629 1.00 86.62 244 CYS A C 1
ATOM 1989 O O . CYS A 1 244 ? 8.811 7.939 -20.219 1.00 86.62 244 CYS A O 1
ATOM 1991 N N . LEU A 1 245 ? 10.123 8.084 -18.398 1.00 86.50 245 LEU A N 1
ATOM 1992 C CA . LEU A 1 245 ? 9.211 8.906 -17.610 1.00 86.50 245 LEU A CA 1
ATOM 1993 C C . LEU A 1 245 ? 9.142 10.356 -18.100 1.00 86.50 245 LEU A C 1
ATOM 1995 O O . LEU A 1 245 ? 8.053 10.915 -18.192 1.00 86.50 245 LEU A O 1
ATOM 1999 N N . PHE A 1 246 ? 10.275 10.957 -18.453 1.00 81.44 246 PHE A N 1
ATOM 2000 C CA . PHE A 1 246 ? 10.347 12.356 -18.872 1.00 81.44 246 PHE A CA 1
ATOM 2001 C C . PHE A 1 246 ? 10.454 12.500 -20.388 1.00 81.44 246 PHE A C 1
ATOM 2003 O O . PHE A 1 246 ? 10.933 11.607 -21.089 1.00 81.44 246 PHE A O 1
ATOM 2010 N N . ASP A 1 247 ? 9.966 13.620 -20.919 1.00 66.19 247 ASP A N 1
ATOM 2011 C CA . ASP A 1 247 ? 10.132 13.928 -22.334 1.00 66.19 247 ASP A CA 1
ATOM 2012 C C . ASP A 1 247 ? 11.522 14.526 -22.580 1.00 66.19 247 ASP A C 1
ATOM 2014 O O . ASP A 1 247 ? 11.891 15.553 -22.002 1.00 66.19 247 ASP A O 1
ATOM 2018 N N . THR A 1 248 ? 12.322 13.858 -23.410 1.00 56.41 248 THR A N 1
ATOM 2019 C CA . THR A 1 248 ? 13.733 14.205 -23.641 1.00 56.41 248 THR A CA 1
ATOM 2020 C C . THR A 1 248 ? 13.901 15.513 -24.410 1.00 56.41 248 THR A C 1
ATOM 2022 O O . THR A 1 248 ? 14.975 16.098 -24.372 1.00 56.41 248 THR A O 1
ATOM 2025 N N . ASN A 1 249 ? 12.844 15.990 -25.074 1.00 44.94 249 ASN A N 1
ATOM 2026 C CA . ASN A 1 249 ? 12.879 17.182 -25.923 1.00 44.94 249 ASN A CA 1
ATOM 2027 C C . ASN A 1 249 ? 12.610 18.500 -25.169 1.00 44.94 249 ASN A C 1
ATOM 2029 O O . ASN A 1 249 ? 12.760 19.564 -25.757 1.00 44.94 249 ASN A O 1
ATOM 2033 N N . GLN A 1 250 ? 12.215 18.455 -23.888 1.00 42.16 250 GLN A N 1
ATOM 2034 C CA . GLN A 1 250 ? 11.934 19.656 -23.075 1.00 42.16 250 GLN A CA 1
ATOM 2035 C C . GLN A 1 250 ? 12.771 19.748 -21.791 1.00 42.16 250 GLN A C 1
ATOM 2037 O O . GLN A 1 250 ? 12.613 20.686 -21.016 1.00 42.16 250 GLN A O 1
ATOM 2042 N N . ASN A 1 251 ? 13.644 18.774 -21.535 1.00 45.41 251 ASN A N 1
ATOM 2043 C CA . ASN A 1 251 ? 14.347 18.645 -20.263 1.00 45.41 251 ASN A CA 1
ATOM 2044 C C . ASN A 1 251 ? 15.809 18.206 -20.453 1.00 45.41 251 ASN A C 1
ATOM 2046 O O . ASN A 1 251 ? 16.255 17.219 -19.861 1.00 45.41 251 ASN A O 1
ATOM 2050 N N . GLU A 1 252 ? 16.576 18.954 -21.249 1.00 41.00 252 GLU A N 1
ATOM 2051 C CA . GLU A 1 252 ? 18.036 18.776 -21.319 1.00 41.00 252 GLU A CA 1
ATOM 2052 C C . GLU A 1 252 ? 18.684 18.913 -19.922 1.00 41.00 252 GLU A C 1
ATOM 2054 O O . GLU A 1 252 ? 19.593 18.156 -19.589 1.00 41.00 252 GLU A O 1
ATOM 2059 N N . ASP A 1 253 ? 18.109 19.726 -19.027 1.00 45.44 253 ASP A N 1
ATOM 2060 C CA . ASP A 1 253 ? 18.554 19.865 -17.631 1.00 45.44 253 ASP A CA 1
ATOM 2061 C C . ASP A 1 253 ? 18.297 18.629 -16.739 1.00 45.44 253 ASP A C 1
ATOM 2063 O O . ASP A 1 253 ? 18.956 18.467 -15.710 1.00 45.44 253 ASP A O 1
ATOM 2067 N N . LEU A 1 254 ? 17.354 17.737 -17.089 1.00 43.69 254 LEU A N 1
ATOM 2068 C CA . LEU A 1 254 ? 17.062 16.527 -16.292 1.00 43.69 254 LEU A CA 1
ATOM 2069 C C . LEU A 1 254 ? 18.025 15.375 -16.576 1.00 43.69 254 LEU A C 1
ATOM 2071 O O . LEU A 1 254 ? 18.251 14.536 -15.702 1.00 43.69 254 LEU A O 1
ATOM 2075 N N . LEU A 1 255 ? 18.561 15.322 -17.794 1.00 44.19 255 LEU A N 1
ATOM 2076 C CA . LEU A 1 255 ? 19.458 14.260 -18.255 1.00 44.19 255 LEU A CA 1
ATOM 2077 C C . LEU A 1 255 ? 20.909 14.740 -18.412 1.00 44.19 255 LEU A C 1
ATOM 2079 O O . LEU A 1 255 ? 21.805 13.909 -18.542 1.00 44.19 255 LEU A O 1
ATOM 2083 N N . GLY A 1 256 ? 21.155 16.054 -18.381 1.00 38.25 256 GLY A N 1
ATOM 2084 C CA . GLY A 1 256 ? 22.334 16.654 -19.000 1.00 38.25 256 GLY A CA 1
ATOM 2085 C C . GLY A 1 256 ? 23.227 17.531 -18.131 1.00 38.25 256 GLY A C 1
ATOM 2086 O O . GLY A 1 256 ? 23.869 18.399 -18.698 1.00 38.25 256 GLY A O 1
ATOM 2087 N N . ASN A 1 257 ? 23.350 17.322 -16.812 1.00 35.91 257 ASN A N 1
ATOM 2088 C CA . ASN A 1 257 ? 24.418 18.004 -16.052 1.00 35.91 257 ASN A CA 1
ATOM 2089 C C . ASN A 1 257 ? 25.117 17.191 -14.950 1.00 35.91 257 ASN A C 1
ATOM 2091 O O . ASN A 1 257 ? 25.760 17.777 -14.086 1.00 35.91 257 ASN A O 1
ATOM 2095 N N . ASN A 1 258 ? 25.064 15.848 -14.959 1.00 34.06 258 ASN A N 1
ATOM 2096 C CA . ASN A 1 258 ? 25.983 15.099 -14.079 1.00 34.06 258 ASN A CA 1
ATOM 2097 C C . ASN A 1 258 ? 26.435 13.693 -14.493 1.00 34.06 258 ASN A C 1
ATOM 2099 O O . ASN A 1 258 ? 27.096 13.024 -13.705 1.00 34.06 258 ASN A O 1
ATOM 2103 N N . ILE A 1 259 ? 26.138 13.206 -15.698 1.00 34.25 259 ILE A N 1
ATOM 2104 C CA . ILE A 1 259 ? 26.698 11.936 -16.192 1.00 34.25 259 ILE A CA 1
ATOM 2105 C C . ILE A 1 259 ? 26.636 12.050 -17.728 1.00 34.25 259 ILE A C 1
ATOM 2107 O O . ILE A 1 259 ? 25.540 12.110 -18.260 1.00 34.25 259 ILE A O 1
ATOM 2111 N N . TYR A 1 260 ? 27.696 12.199 -18.534 1.00 30.31 260 TYR A N 1
ATOM 2112 C CA . TYR A 1 260 ? 28.908 11.388 -18.673 1.00 30.31 260 TYR A CA 1
ATOM 2113 C C . TYR A 1 260 ? 30.113 12.227 -19.104 1.00 30.31 260 TYR A C 1
ATOM 2115 O O . TYR A 1 260 ? 30.111 12.831 -20.174 1.00 30.31 260 TYR A O 1
ATOM 2123 N N . CYS A 1 261 ? 31.215 12.081 -18.372 1.00 29.78 261 CYS A N 1
ATOM 2124 C CA . CYS A 1 261 ? 32.542 12.216 -18.953 1.00 29.78 261 CYS A CA 1
ATOM 2125 C C . CYS A 1 261 ? 32.710 11.193 -20.090 1.00 29.78 261 CYS A C 1
ATOM 2127 O O . CYS A 1 261 ? 32.740 9.979 -19.859 1.00 29.78 261 CYS A O 1
ATOM 2129 N N . LYS A 1 262 ? 32.881 11.684 -21.318 1.00 27.50 262 LYS A N 1
ATOM 2130 C CA . LYS A 1 262 ? 33.627 10.986 -22.366 1.00 27.50 262 LYS A CA 1
ATOM 2131 C C . LYS A 1 262 ? 34.399 12.008 -23.206 1.00 27.50 262 LYS A C 1
ATOM 2133 O O . LYS A 1 262 ? 33.868 12.568 -24.151 1.00 27.50 262 LYS A O 1
ATOM 2138 N N . GLY A 1 263 ? 35.676 12.174 -22.858 1.00 26.44 263 GLY A N 1
ATOM 2139 C CA . GLY A 1 263 ? 36.740 12.419 -23.832 1.00 26.44 263 GLY A CA 1
ATOM 2140 C C . GLY A 1 263 ? 37.037 13.860 -24.246 1.00 26.44 263 GLY A C 1
ATOM 2141 O O . GLY A 1 263 ? 36.911 14.172 -25.417 1.00 26.44 263 GLY A O 1
ATOM 2142 N N . SER A 1 264 ? 37.568 14.662 -23.327 1.00 26.88 264 SER A N 1
ATOM 2143 C CA . SER A 1 264 ? 38.853 15.365 -23.497 1.00 26.88 264 SER A CA 1
ATOM 2144 C C . SER A 1 264 ? 39.191 16.000 -22.155 1.00 26.88 264 SER A C 1
ATOM 2146 O O . SER A 1 264 ? 38.425 16.805 -21.634 1.00 26.88 264 SER A O 1
ATOM 2148 N N . ILE A 1 265 ? 40.288 15.556 -21.547 1.00 31.67 265 ILE A N 1
ATOM 2149 C CA . ILE A 1 265 ? 40.774 16.099 -20.284 1.00 31.67 265 ILE A CA 1
ATOM 2150 C C . ILE A 1 265 ? 41.286 17.506 -20.587 1.00 31.67 265 ILE A C 1
ATOM 2152 O O . ILE A 1 265 ? 42.398 17.652 -21.075 1.00 31.67 265 ILE A O 1
ATOM 2156 N N . ASP A 1 266 ? 40.472 18.510 -20.288 1.00 31.03 266 ASP A N 1
ATOM 2157 C CA . ASP A 1 266 ? 40.979 19.738 -19.694 1.00 31.03 266 ASP A CA 1
ATOM 2158 C C . ASP A 1 266 ? 40.352 19.833 -18.304 1.00 31.03 266 ASP A C 1
ATOM 2160 O O . ASP A 1 266 ? 39.151 20.046 -18.129 1.00 31.03 266 ASP A O 1
ATOM 2164 N N . GLN A 1 267 ? 41.172 19.537 -17.298 1.00 40.69 267 GLN A N 1
ATOM 2165 C CA . GLN A 1 267 ? 40.807 19.619 -15.892 1.00 40.69 267 GLN A CA 1
ATOM 2166 C C . GLN A 1 267 ? 40.455 21.065 -15.531 1.00 40.69 267 GLN A C 1
ATOM 2168 O O . GLN A 1 267 ? 41.326 21.931 -15.495 1.00 40.69 267 GLN A O 1
ATOM 2173 N N . LYS A 1 268 ? 39.211 21.299 -15.117 1.00 33.09 268 LYS A N 1
ATOM 2174 C CA . LYS A 1 268 ? 38.916 22.292 -14.079 1.00 33.09 268 LYS A CA 1
ATOM 2175 C C . LYS A 1 268 ? 38.063 21.631 -13.007 1.00 33.09 268 LYS A C 1
ATOM 2177 O O . LYS A 1 268 ? 36.845 21.568 -13.107 1.00 33.09 268 LYS A O 1
ATOM 2182 N N . VAL A 1 269 ? 38.746 21.089 -12.000 1.00 34.69 269 VAL A N 1
ATOM 2183 C CA . VAL A 1 269 ? 38.145 20.724 -10.715 1.00 34.69 269 VAL A CA 1
ATOM 2184 C C . VAL A 1 269 ? 37.622 22.023 -10.102 1.00 34.69 269 VAL A C 1
ATOM 2186 O O . VAL A 1 269 ? 38.413 22.889 -9.729 1.00 34.69 269 VAL A O 1
ATOM 2189 N N . GLU A 1 270 ? 36.303 22.206 -10.054 1.00 45.38 270 GLU A N 1
ATOM 2190 C CA . GLU A 1 270 ? 35.722 23.325 -9.315 1.00 45.38 270 GLU A CA 1
ATOM 2191 C C . GLU A 1 270 ? 35.954 23.109 -7.816 1.00 45.38 270 GLU A C 1
ATOM 2193 O O . GLU A 1 270 ? 35.401 22.197 -7.198 1.00 45.38 270 GLU A O 1
ATOM 2198 N N . LYS A 1 271 ? 36.793 23.967 -7.230 1.00 48.38 271 LYS A N 1
ATOM 2199 C CA . LYS A 1 271 ? 37.013 24.048 -5.785 1.00 48.38 271 LYS A CA 1
ATOM 2200 C C . LYS A 1 271 ? 35.680 24.291 -5.065 1.00 48.38 271 LYS A C 1
ATOM 2202 O O . LYS A 1 271 ? 34.913 25.186 -5.428 1.00 48.38 271 LYS A O 1
ATOM 2207 N N . LYS A 1 272 ? 35.405 23.532 -4.000 1.00 60.81 272 LYS A N 1
ATOM 2208 C CA . LYS A 1 272 ? 34.234 23.737 -3.128 1.00 60.81 272 LYS A CA 1
ATOM 2209 C C . LYS A 1 272 ? 34.487 24.896 -2.158 1.00 60.81 272 LYS A C 1
ATOM 2211 O O . LYS A 1 272 ? 34.823 24.688 -0.999 1.00 60.81 272 LYS A O 1
ATOM 2216 N N . VAL A 1 273 ? 34.304 26.116 -2.650 1.00 75.38 273 VAL A N 1
ATOM 2217 C CA . VAL A 1 273 ? 34.529 27.364 -1.900 1.00 75.38 273 VAL A CA 1
ATOM 2218 C C . VAL A 1 273 ? 33.333 27.703 -1.005 1.00 75.38 273 VAL A C 1
ATOM 2220 O O . VAL A 1 273 ? 32.175 27.585 -1.427 1.00 75.38 273 VAL A O 1
ATOM 2223 N N . CYS A 1 274 ? 33.596 28.176 0.217 1.00 78.56 274 CYS A N 1
ATOM 2224 C CA . CYS A 1 274 ? 32.563 28.668 1.129 1.00 78.56 274 CYS A CA 1
ATOM 2225 C C . CYS A 1 274 ? 31.756 29.821 0.511 1.00 78.56 274 CYS A C 1
ATOM 2227 O O . CYS A 1 274 ? 32.286 30.884 0.214 1.00 78.56 274 CYS A O 1
ATOM 2229 N N . LYS A 1 275 ? 30.435 29.653 0.385 1.00 78.94 275 LYS A N 1
ATOM 2230 C CA . LYS A 1 275 ? 29.530 30.633 -0.253 1.00 78.94 275 LYS A CA 1
ATOM 2231 C C . LYS A 1 275 ? 29.163 31.839 0.626 1.00 78.94 275 LYS A C 1
ATOM 2233 O O . LYS A 1 275 ? 28.263 32.595 0.280 1.00 78.94 275 LYS A O 1
ATOM 2238 N N . ILE A 1 276 ? 29.823 31.998 1.773 1.00 82.50 276 ILE A N 1
ATOM 2239 C CA . ILE A 1 276 ? 29.669 33.170 2.644 1.00 82.50 276 ILE A CA 1
ATOM 2240 C C . ILE A 1 276 ? 30.842 34.124 2.432 1.00 82.50 276 ILE A C 1
ATOM 2242 O O . ILE A 1 276 ? 30.623 35.293 2.134 1.00 82.50 276 ILE A O 1
ATOM 2246 N N . CYS A 1 277 ? 32.075 33.631 2.581 1.00 84.75 277 CYS A N 1
ATOM 2247 C CA . CYS A 1 277 ? 33.276 34.442 2.380 1.00 84.75 277 CYS A CA 1
ATOM 2248 C C . CYS A 1 277 ? 33.762 34.452 0.929 1.00 84.75 277 CYS A C 1
ATOM 2250 O O . CYS A 1 277 ? 34.496 35.362 0.567 1.00 84.75 277 CYS A O 1
ATOM 2252 N N . PHE A 1 278 ? 33.355 33.468 0.114 1.00 80.19 278 PHE A N 1
ATOM 2253 C CA . PHE A 1 278 ? 33.852 33.250 -1.250 1.00 80.19 278 PHE A CA 1
ATOM 2254 C C . PHE A 1 278 ? 35.386 33.193 -1.328 1.00 80.19 278 PHE A C 1
ATOM 2256 O O . PHE A 1 278 ? 35.975 33.542 -2.343 1.00 80.19 278 PHE A O 1
ATOM 2263 N N . ASP A 1 279 ? 36.025 32.768 -0.238 1.00 74.56 279 ASP A N 1
ATOM 2264 C CA . ASP A 1 279 ? 37.474 32.698 -0.124 1.00 74.56 279 ASP A CA 1
ATOM 2265 C C . ASP A 1 279 ? 37.964 31.304 -0.515 1.00 74.56 279 ASP A C 1
ATOM 2267 O O . ASP A 1 279 ? 37.705 30.322 0.184 1.00 74.56 279 ASP A O 1
ATOM 2271 N N . ASP A 1 280 ? 38.690 31.232 -1.628 1.00 68.31 280 ASP A N 1
ATOM 2272 C CA . ASP A 1 280 ? 39.229 30.000 -2.212 1.00 68.31 280 ASP A CA 1
ATOM 2273 C C . ASP A 1 280 ? 40.290 29.303 -1.337 1.00 68.31 280 ASP A C 1
ATOM 2275 O O . ASP A 1 280 ? 40.741 28.199 -1.680 1.00 68.31 280 ASP A O 1
ATOM 2279 N N . SER A 1 281 ? 40.720 29.940 -0.240 1.00 69.12 281 SER A N 1
ATOM 2280 C CA . SER A 1 281 ? 41.568 29.347 0.802 1.00 69.12 281 SER A CA 1
ATOM 2281 C C . SER A 1 281 ? 40.778 28.617 1.899 1.00 69.12 281 SER A C 1
ATOM 2283 O O . SER A 1 281 ? 41.374 27.883 2.686 1.00 69.12 281 SER A O 1
ATOM 2285 N N . HIS A 1 282 ? 39.448 28.767 1.926 1.00 71.00 282 HIS A N 1
ATOM 2286 C CA . HIS A 1 282 ? 38.566 28.195 2.938 1.00 71.00 282 HIS A CA 1
ATOM 2287 C C . HIS A 1 282 ? 37.613 27.142 2.353 1.00 71.00 282 HIS A C 1
ATOM 2289 O O . HIS A 1 282 ? 36.609 27.463 1.705 1.00 71.00 282 HIS A O 1
ATOM 2295 N N . ASP A 1 283 ? 37.892 25.876 2.664 1.00 76.50 283 ASP A N 1
ATOM 2296 C CA . ASP A 1 283 ? 37.024 24.752 2.315 1.00 76.50 283 ASP A CA 1
ATOM 2297 C C . ASP A 1 283 ? 35.696 24.786 3.087 1.00 76.50 283 ASP A C 1
ATOM 2299 O O . ASP A 1 283 ? 35.578 25.333 4.189 1.00 76.50 283 ASP A O 1
ATOM 2303 N N . VAL A 1 284 ? 34.663 24.172 2.508 1.00 80.00 284 VAL A N 1
ATOM 2304 C CA . VAL A 1 284 ? 33.390 23.929 3.200 1.00 80.00 284 VAL A CA 1
ATOM 2305 C C . VAL A 1 284 ? 33.560 22.754 4.167 1.00 80.00 284 VAL A C 1
ATOM 2307 O O . VAL A 1 284 ? 33.298 21.606 3.817 1.00 80.00 284 VAL A O 1
ATOM 2310 N N . ASP A 1 285 ? 34.008 23.052 5.385 1.00 82.81 285 ASP A N 1
ATOM 2311 C CA . ASP A 1 285 ? 34.393 22.065 6.402 1.00 82.81 285 ASP A CA 1
ATOM 2312 C C . ASP A 1 285 ? 33.512 22.080 7.668 1.00 82.81 285 ASP A C 1
ATOM 2314 O O . ASP A 1 285 ? 33.832 21.416 8.652 1.00 82.81 285 ASP A O 1
ATOM 2318 N N . CYS A 1 286 ? 32.381 22.794 7.668 1.00 80.06 286 CYS A N 1
ATOM 2319 C CA . CYS A 1 286 ? 31.447 22.859 8.796 1.00 80.06 286 CYS A CA 1
ATOM 2320 C C . CYS A 1 286 ? 29.991 22.677 8.361 1.00 80.06 286 CYS A C 1
ATOM 2322 O O . CYS A 1 286 ? 29.516 23.384 7.473 1.00 80.06 286 CYS A O 1
ATOM 2324 N N . VAL A 1 287 ? 29.252 21.795 9.039 1.00 85.25 287 VAL A N 1
ATOM 2325 C CA . VAL A 1 287 ? 27.807 21.584 8.845 1.00 85.25 287 VAL A CA 1
ATOM 2326 C C . VAL A 1 287 ? 27.034 21.995 10.100 1.00 85.25 287 VAL A C 1
ATOM 2328 O O . VAL A 1 287 ? 27.407 21.638 11.220 1.00 85.25 287 VAL A O 1
ATOM 2331 N N . PHE A 1 288 ? 25.922 22.713 9.921 1.00 84.06 288 PHE A N 1
ATOM 2332 C CA . PHE A 1 288 ? 24.976 23.041 10.994 1.00 84.06 288 PHE A CA 1
ATOM 2333 C C . PHE A 1 288 ? 24.025 21.865 11.240 1.00 84.06 288 PHE A C 1
ATOM 2335 O O . PHE A 1 288 ? 23.202 21.549 10.377 1.00 84.06 288 PHE A O 1
ATOM 2342 N N . ILE A 1 289 ? 24.083 21.241 12.417 1.00 74.38 289 ILE A N 1
ATOM 2343 C CA . ILE A 1 289 ? 23.351 19.993 12.706 1.00 74.38 289 ILE A CA 1
ATOM 2344 C C . ILE A 1 289 ? 21.830 20.170 12.612 1.00 74.38 289 ILE A C 1
ATOM 2346 O O . ILE A 1 289 ? 21.135 19.299 12.095 1.00 74.38 289 ILE A O 1
ATOM 2350 N N . ASP A 1 290 ? 21.308 21.331 13.008 1.00 75.12 290 ASP A N 1
ATOM 2351 C CA . ASP A 1 290 ? 19.865 21.604 13.017 1.00 75.12 290 ASP A CA 1
ATOM 2352 C C . ASP A 1 290 ? 19.230 21.736 11.617 1.00 75.12 290 ASP A C 1
ATOM 2354 O O . ASP A 1 290 ? 18.000 21.737 11.482 1.00 75.12 290 ASP A O 1
ATOM 2358 N N . CYS A 1 291 ? 20.033 21.924 10.561 1.00 73.38 291 CYS A N 1
ATOM 2359 C CA . CYS A 1 291 ? 19.501 22.175 9.216 1.00 73.38 291 CYS A CA 1
ATOM 2360 C C . CYS A 1 291 ? 20.273 21.558 8.045 1.00 73.38 291 CYS A C 1
ATOM 2362 O O . CYS A 1 291 ? 19.755 21.587 6.933 1.00 73.38 291 CYS A O 1
ATOM 2364 N N . GLY A 1 292 ? 21.472 21.017 8.264 1.00 68.00 292 GLY A N 1
ATOM 2365 C CA . GLY A 1 292 ? 22.280 20.344 7.244 1.00 68.00 292 GLY A CA 1
ATOM 2366 C C . GLY A 1 292 ? 23.006 21.265 6.256 1.00 68.00 292 GLY A C 1
ATOM 2367 O O . GLY A 1 292 ? 23.760 20.777 5.422 1.00 68.00 292 GLY A O 1
ATOM 2368 N N . HIS A 1 293 ? 22.817 22.584 6.336 1.00 86.44 293 HIS A N 1
ATOM 2369 C CA . HIS A 1 293 ? 23.573 23.541 5.525 1.00 86.44 293 HIS A CA 1
ATOM 2370 C C . HIS A 1 293 ? 25.014 23.685 6.019 1.00 86.44 293 HIS A C 1
ATOM 2372 O O . HIS A 1 293 ? 25.285 23.497 7.206 1.00 86.44 293 HIS A O 1
ATOM 2378 N N . ALA A 1 294 ? 25.916 24.062 5.113 1.00 84.56 294 ALA A N 1
ATOM 2379 C CA . ALA A 1 294 ? 27.348 24.071 5.372 1.00 84.56 294 ALA A CA 1
ATOM 2380 C C . ALA A 1 294 ? 28.016 25.411 5.037 1.00 84.56 294 ALA A C 1
ATOM 2382 O O . ALA A 1 294 ? 27.527 26.187 4.213 1.00 84.56 294 ALA A O 1
ATOM 2383 N N . SER A 1 295 ? 29.148 25.668 5.681 1.00 85.94 295 SER A N 1
ATOM 2384 C CA . SER A 1 295 ? 30.074 26.764 5.385 1.00 85.94 295 SER A CA 1
ATOM 2385 C C . SER A 1 295 ? 31.487 26.361 5.806 1.00 85.94 295 SER A C 1
ATOM 2387 O O . SER A 1 295 ? 31.678 25.276 6.346 1.00 85.94 295 SER A O 1
ATOM 2389 N N . CYS A 1 296 ? 32.481 27.229 5.618 1.00 92.25 296 CYS A N 1
ATOM 2390 C CA . CYS A 1 296 ? 33.734 27.066 6.352 1.00 92.25 296 CYS A CA 1
ATOM 2391 C C . CYS A 1 296 ? 33.507 27.273 7.861 1.00 92.25 296 CYS A C 1
ATOM 2393 O O . CYS A 1 296 ? 32.566 27.973 8.274 1.00 92.25 296 CYS A O 1
ATOM 2395 N N . MET A 1 297 ? 34.378 26.685 8.678 1.00 88.38 297 MET A N 1
ATOM 2396 C CA . MET A 1 297 ? 34.368 26.795 10.140 1.00 88.38 297 MET A CA 1
ATOM 2397 C C . MET A 1 297 ? 34.453 28.249 10.628 1.00 88.38 297 MET A C 1
ATOM 2399 O O . MET A 1 297 ? 33.798 28.600 11.609 1.00 88.38 297 MET A O 1
ATOM 2403 N N . GLU A 1 298 ? 35.196 29.118 9.935 1.00 90.94 298 GLU A N 1
ATOM 2404 C CA . GLU A 1 298 ? 35.331 30.525 10.333 1.00 90.94 298 GLU A CA 1
ATOM 2405 C C . GLU A 1 298 ? 34.004 31.286 10.192 1.00 90.94 298 GLU A C 1
ATOM 2407 O O . GLU A 1 298 ? 33.560 31.964 11.122 1.00 90.94 298 GLU A O 1
ATOM 2412 N N . CYS A 1 299 ? 33.318 31.124 9.057 1.00 93.56 299 CYS A N 1
ATOM 2413 C CA . CYS A 1 299 ? 32.009 31.739 8.852 1.00 93.56 299 CYS A CA 1
ATOM 2414 C C . CYS A 1 299 ? 30.945 31.113 9.764 1.00 93.56 299 CYS A C 1
ATOM 2416 O O . CYS A 1 299 ? 30.093 31.827 10.292 1.00 93.56 299 CYS A O 1
ATOM 2418 N N . ALA A 1 300 ? 31.016 29.801 10.005 1.00 91.56 300 ALA A N 1
ATOM 2419 C CA . ALA A 1 300 ? 30.115 29.098 10.916 1.00 91.56 300 ALA A CA 1
ATOM 2420 C C . ALA A 1 300 ? 30.188 29.633 12.356 1.00 91.56 300 ALA A C 1
ATOM 2422 O O . ALA A 1 300 ? 29.162 29.688 13.040 1.00 91.56 300 ALA A O 1
ATOM 2423 N N . GLY A 1 301 ? 31.378 30.042 12.811 1.00 89.94 301 GLY A N 1
ATOM 2424 C CA . GLY A 1 301 ? 31.597 30.603 14.147 1.00 89.94 301 GLY A CA 1
ATOM 2425 C C . GLY A 1 301 ? 30.971 31.984 14.368 1.00 89.94 301 GLY A C 1
ATOM 2426 O O . GLY A 1 301 ? 30.751 32.367 15.511 1.00 89.94 301 GLY A O 1
ATOM 2427 N N . ARG A 1 302 ? 30.646 32.719 13.296 1.00 94.81 302 ARG A N 1
ATOM 2428 C CA . ARG A 1 302 ? 30.051 34.071 13.359 1.00 94.81 302 ARG A CA 1
ATOM 2429 C C . ARG A 1 302 ? 28.531 34.083 13.184 1.00 94.81 302 ARG A C 1
ATOM 2431 O O . ARG A 1 302 ? 27.922 35.150 13.166 1.00 94.81 302 ARG A O 1
ATOM 2438 N N . LEU A 1 303 ? 27.919 32.916 12.995 1.00 91.88 303 LEU A N 1
ATOM 2439 C CA . LEU A 1 303 ? 26.496 32.788 12.707 1.00 91.88 303 LEU A CA 1
ATOM 2440 C C . LEU A 1 303 ? 25.744 32.193 13.891 1.00 91.88 303 LEU A C 1
ATOM 2442 O O . LEU A 1 303 ? 25.959 31.034 14.225 1.00 91.88 303 LEU A O 1
ATOM 2446 N N . ASP A 1 304 ? 24.764 32.925 14.417 1.00 93.69 304 ASP A N 1
ATOM 2447 C CA . ASP A 1 304 ? 23.762 32.376 15.348 1.00 93.69 304 ASP A CA 1
ATOM 2448 C C . ASP A 1 304 ? 22.559 31.772 14.609 1.00 93.69 304 ASP A C 1
ATOM 2450 O O . ASP A 1 304 ? 21.777 30.998 15.166 1.00 93.69 304 ASP A O 1
ATOM 2454 N N . LYS A 1 305 ? 22.400 32.122 13.326 1.00 92.81 305 LYS A N 1
ATOM 2455 C CA . LYS A 1 305 ? 21.358 31.617 12.428 1.00 92.81 305 LYS A CA 1
ATOM 2456 C C . LYS A 1 305 ? 21.954 31.230 11.081 1.00 92.81 305 LYS A C 1
ATOM 2458 O O . LYS A 1 305 ? 22.807 31.933 10.547 1.00 92.81 305 LYS A O 1
ATOM 2463 N N . CYS A 1 306 ? 21.459 30.146 10.492 1.00 88.44 306 CYS A N 1
ATOM 2464 C CA . CYS A 1 306 ? 21.892 29.683 9.179 1.00 88.44 306 CYS A CA 1
ATOM 2465 C C . CYS A 1 306 ? 21.663 30.766 8.110 1.00 88.44 306 CYS A C 1
ATOM 2467 O O . CYS A 1 306 ? 20.560 31.291 7.977 1.00 88.44 306 CYS A O 1
ATOM 2469 N N . HIS A 1 307 ? 22.682 31.072 7.307 1.00 83.31 307 HIS A N 1
ATOM 2470 C CA . HIS A 1 307 ? 22.592 32.075 6.240 1.00 83.31 307 HIS A CA 1
ATOM 2471 C C . HIS A 1 307 ? 21.623 31.688 5.105 1.00 83.31 307 HIS A C 1
ATOM 2473 O O . HIS A 1 307 ? 21.088 32.581 4.452 1.00 83.31 307 HIS A O 1
ATOM 2479 N N . LEU A 1 308 ? 21.351 30.388 4.917 1.00 82.00 308 LEU A N 1
ATOM 2480 C CA . LEU A 1 308 ? 20.436 29.873 3.891 1.00 82.00 308 LEU A CA 1
ATOM 2481 C C . LEU A 1 308 ? 18.985 29.809 4.381 1.00 82.00 308 LEU A C 1
ATOM 2483 O O . LEU A 1 308 ? 18.099 30.382 3.760 1.00 82.00 308 LEU A O 1
ATOM 2487 N N . CYS A 1 309 ? 18.729 29.151 5.517 1.00 80.81 309 CYS A N 1
ATOM 2488 C CA . CYS A 1 309 ? 17.358 28.903 5.991 1.00 80.81 309 CYS A CA 1
ATOM 2489 C C . CYS A 1 309 ? 16.954 29.678 7.252 1.00 80.81 309 CYS A C 1
ATOM 2491 O O . CYS A 1 309 ? 15.847 29.493 7.752 1.00 80.81 309 CYS A O 1
ATOM 2493 N N . ARG A 1 310 ? 17.842 30.522 7.795 1.00 90.62 310 ARG A N 1
ATOM 2494 C CA . ARG A 1 310 ? 17.609 31.409 8.955 1.00 90.62 310 ARG A CA 1
ATOM 2495 C C . ARG A 1 310 ? 17.248 30.716 10.280 1.00 90.62 310 ARG A C 1
ATOM 2497 O O . ARG A 1 310 ? 16.984 31.407 11.263 1.00 90.62 310 ARG A O 1
ATOM 2504 N N . LYS A 1 311 ? 17.298 29.379 10.350 1.00 85.81 311 LYS A N 1
ATOM 2505 C CA . LYS A 1 311 ? 17.155 28.605 11.599 1.00 85.81 311 LYS A CA 1
ATOM 2506 C C . LYS A 1 311 ? 18.296 28.909 12.573 1.00 85.81 311 LYS A C 1
ATOM 2508 O O . LYS A 1 311 ? 19.430 29.077 12.133 1.00 85.81 311 LYS A O 1
ATOM 2513 N N . VAL A 1 312 ? 17.992 28.949 13.872 1.00 91.50 312 VAL A N 1
ATOM 2514 C CA . VAL A 1 312 ? 18.992 29.097 14.947 1.00 91.50 312 VAL A CA 1
ATOM 2515 C C . VAL A 1 312 ? 19.938 27.897 14.928 1.00 91.50 312 VAL A C 1
ATOM 2517 O O . VAL A 1 312 ? 19.469 26.763 14.857 1.00 91.50 312 VAL A O 1
ATOM 2520 N N . ILE A 1 313 ? 21.245 28.155 14.974 1.00 91.88 313 ILE A N 1
ATOM 2521 C CA . ILE A 1 313 ? 22.284 27.122 14.975 1.00 91.88 313 ILE A CA 1
ATOM 2522 C C . ILE A 1 313 ? 22.601 26.774 16.427 1.00 91.88 313 ILE A C 1
ATOM 2524 O O . ILE A 1 313 ? 23.197 27.581 17.142 1.00 91.88 313 ILE A O 1
ATOM 2528 N N . LYS A 1 314 ? 22.206 25.576 16.855 1.00 87.69 314 LYS A N 1
ATOM 2529 C CA . LYS A 1 314 ? 22.492 25.051 18.193 1.00 87.69 314 LYS A CA 1
ATOM 2530 C C . LYS A 1 314 ? 23.784 24.248 18.195 1.00 87.69 314 LYS A C 1
ATOM 2532 O O . LYS A 1 314 ? 24.586 24.435 19.101 1.00 87.69 314 LYS A O 1
ATOM 2537 N N . ASP A 1 315 ? 24.017 23.454 17.148 1.00 84.06 315 ASP A N 1
ATOM 2538 C CA . ASP A 1 315 ? 25.210 22.610 17.028 1.00 84.06 315 ASP A CA 1
ATOM 2539 C C . ASP A 1 315 ? 25.894 22.683 15.655 1.00 84.06 315 ASP A C 1
ATOM 2541 O O . ASP A 1 315 ? 25.265 22.890 14.609 1.00 84.06 315 ASP A O 1
ATOM 2545 N N . ARG A 1 316 ? 27.221 22.499 15.672 1.00 89.75 316 ARG A N 1
ATOM 2546 C CA . ARG A 1 316 ? 28.127 22.559 14.512 1.00 89.75 316 ARG A CA 1
ATOM 2547 C C . ARG A 1 316 ? 29.026 21.330 14.505 1.00 89.75 316 ARG A C 1
ATOM 2549 O O . ARG A 1 316 ? 29.567 20.961 15.542 1.00 89.75 316 ARG A O 1
ATOM 2556 N N . MET A 1 317 ? 29.231 20.737 13.337 1.00 82.69 317 MET A N 1
ATOM 2557 C CA . MET A 1 317 ? 30.122 19.592 13.169 1.00 82.69 317 MET A CA 1
ATOM 2558 C C . MET A 1 317 ? 31.149 19.882 12.086 1.00 82.69 317 MET A C 1
ATOM 2560 O O . MET A 1 317 ? 30.787 20.262 10.971 1.00 82.69 317 MET A O 1
ATOM 2564 N N . LYS A 1 318 ? 32.426 19.685 12.425 1.00 85.56 318 LYS A N 1
ATOM 2565 C CA . LYS A 1 318 ? 33.510 19.727 11.448 1.00 85.56 318 LYS A CA 1
ATOM 2566 C C . LYS A 1 318 ? 33.453 18.475 10.579 1.00 85.56 318 LYS A C 1
ATOM 2568 O O . LYS A 1 318 ? 33.349 17.368 11.106 1.00 85.56 318 LYS A O 1
ATOM 2573 N N . VAL A 1 319 ? 33.525 18.655 9.267 1.00 73.44 319 VAL A N 1
ATOM 2574 C CA . VAL A 1 319 ? 33.514 17.574 8.281 1.00 73.44 319 VAL A CA 1
ATOM 2575 C C . VAL A 1 319 ? 34.760 17.655 7.411 1.00 73.44 319 VAL A C 1
ATOM 2577 O O . VAL A 1 319 ? 35.227 18.739 7.076 1.00 73.44 319 VAL A O 1
ATOM 2580 N N . TYR A 1 320 ? 35.292 16.495 7.044 1.00 70.69 320 TYR A N 1
ATOM 2581 C CA . TYR A 1 320 ? 36.394 16.376 6.098 1.00 70.69 320 TYR A CA 1
ATOM 2582 C C . TYR A 1 320 ? 35.794 15.902 4.780 1.00 70.69 320 TYR A C 1
ATOM 2584 O O . TYR A 1 320 ? 35.300 14.779 4.689 1.00 70.69 320 TYR A O 1
ATOM 2592 N N . ILE A 1 321 ? 35.734 16.798 3.798 1.00 55.97 321 ILE A N 1
ATOM 2593 C CA . ILE A 1 321 ? 35.250 16.481 2.456 1.00 55.97 321 ILE A CA 1
ATOM 2594 C C . ILE A 1 321 ? 36.495 16.262 1.604 1.00 55.97 321 ILE A C 1
ATOM 2596 O O . ILE A 1 321 ? 37.212 17.223 1.340 1.00 55.97 321 ILE A O 1
ATOM 2600 N N . ASP A 1 322 ? 36.757 15.013 1.210 1.00 46.84 322 ASP A N 1
ATOM 2601 C CA . ASP A 1 322 ? 37.845 14.710 0.277 1.00 46.84 322 ASP A CA 1
ATOM 2602 C C . ASP A 1 322 ? 37.635 15.520 -1.012 1.00 46.84 322 ASP A C 1
ATOM 2604 O O . ASP A 1 322 ? 36.531 15.544 -1.580 1.00 46.84 322 ASP A O 1
ATOM 2608 N N . SER A 1 323 ? 38.681 16.258 -1.392 1.00 40.31 323 SER A N 1
ATOM 2609 C CA . SER A 1 323 ? 38.724 17.141 -2.561 1.00 40.31 323 SER A CA 1
ATOM 2610 C C . SER A 1 323 ? 39.151 16.390 -3.812 1.00 40.31 323 SER A C 1
ATOM 2612 O O . SER A 1 323 ? 40.032 15.508 -3.720 1.00 40.31 323 SER A O 1
#

Secondary structure (DSSP, 8-state):
-EE-S-GGG--TT-EEEEEETTEEEEEEEEEEEESSSSEEEEEEEEEE-SSTTSPPEEEEEEEEEETTT---EE----S----HHHHHHHHHHTTT-----SSSS-HHHHHHHHHHS---------TTSSEEEEEE-SGGG--TT-EEEEEETTEEEEEEEEEEETTTTEEEEEEEE-SSTTSPPEEEEEEEE--TTTS-EEEEEEPTT-----HHHHHHHHHTTTT-BS--S--SHHHHHHHHHS-TTS-HHHHSSSS---S---------B-TTT--TTSB--EEETTT--EE-HHHHHT-SB-TTT--B---EEE-----

Foldseek 3Di:
DAWAQFLVVDDQQWWKWWADVNDTFIWGFHDWADPGRFWTKTFTFFQDAPDPPGQTFGATDIDIGGNVVIIMDTDDDPDDWDDRVQLVVLSVQQGGFRPDDPPANHRVQSSCCSTHVDGPFPQPCDVLNWKGKDKDQGPVNDDAQWWKWFADPNDTAIFGFHDADSVQQKTWTFFQAAPDPPGFGWGAIDIDRDDSRYTIMMTIDGDPPDAWDDNVQLVVLSVVRGGDTPDDDPSGRVLVSVPSTHPCVPCCVSNPDDDDDDDDDPDDPPAQAFPPVSDSVFHFFKAQPVPRDTGGPVVVVVDQADPPPRHGRPDMDTHDDDD

pLDDT: mean 79.48, std 18.04, range [26.44, 98.25]

Sequence (323 aa):
MRLITNIGEIQVGDVIIYKYWGLSHEGIVVKNSQNNEHEGCLDVIHYGADSLFAKRTITEESQSFNLRTQTVHVMSFDGITFEANAVVKRARSRLGEKRHHMIHNKSLQFVEWAKTGKHLQWTRHTAYGKLQLHYVYGWCDLEKGSIVEFTYYGINHQGILTEFDEDQRTISVIHYGTGGLFSTRTIIEDKLDMDLKTQTLKMYQCVDGMCHNEPSEVIRKAKTRLGEQKWRAGNRSWDFCLQCLFDTNQNEDLLGNNIYCKGSIDQKVEKKVCKICFDDSHDVDCVFIDCGHASCMECAGRLDKCHLCRKVIKDRMKVYIDS

Radius of gyration: 25.59 Å; chains: 1; bounding box: 68×49×59 Å

InterPro domains:
  IPR001841 Zinc finger, RING-type [PS50089] (274-310)
  IPR013083 Zinc finger, RING/FYVE/PHD-type [G3DSA:3.30.40.10] (256-323)